Protein AF-J9FFA5-F1 (afdb_monomer_lite)

Foldseek 3Di:
DVVVVVVVVVVVVVVVVVVVVVVVVVVVVVVVVVCVVVVVVVVVVVVVVVVVVVVVVVVCVVVVVVVVVVVVVVVVVVCVVCVVVLQQEDDLVRLLVLLVVLLVVVLVLLLVLLVVCLVCVVPDPDHSLVSLLVSLVVSLVVSLVSQQSHDYPNDRLSVLDDPVLSVVSSVLSVCSSPDDPVPDDSVVSSVVSVVSSVVSSVSSSVVSVVVD

Organism: NCBI:txid749906

Sequence (212 aa):
MRKKRERRCYRMNEQTKAVSELSRSAIDLAQAAGDLGALKVIFGVFMVMMLLIIAMFVYQTFTTSKRLAVVEDAAKKTIGYFTPIADRNVGREEGKAIIRESVTRTATVIKYGILKIRYENNLSPGSADDRIKGLIRTEHNDRNALLGRFMLVNRKLSFVCEESDDSAMIELMKEHVYMSKDKFTASLMAQEVNYLMDGVKARYQNKIDELL

pLDDT: mean 83.28, std 14.83, range [50.56, 98.19]

Secondary structure (DSSP, 8-state):
-THHHHHHHHHHHHHHHHHHHHHHHHHHHHHHHHHHHHHHHHHHHHHHHHHHHHHHHHHHHHHHHHHHHHHHHHHHHHHHHHHHHH--B--HHHHHHHHHHHHHHHHHHHHHHHHHHHHHTTTSSS-HHHHHHHHHHHHHHHHHHHHTT-EETTEEGGGG--HHHHHHHHHHHHHHHHS-TTT--HHHHHHHHHHHHHHHHHHHHHHHHHH-

Structure (mmCIF, N/CA/C/O backbone):
data_AF-J9FFA5-F1
#
_entry.id   AF-J9FFA5-F1
#
loop_
_atom_site.group_PDB
_atom_site.id
_atom_site.type_symbol
_atom_site.label_atom_id
_atom_site.label_alt_id
_atom_site.label_comp_id
_atom_site.label_asym_id
_atom_site.label_entity_id
_atom_site.label_seq_id
_atom_site.pdbx_PDB_ins_code
_atom_site.Cartn_x
_atom_site.Cartn_y
_atom_site.Cartn_z
_atom_site.occupancy
_atom_site.B_iso_or_equiv
_atom_site.auth_seq_id
_atom_site.auth_comp_id
_atom_site.auth_asym_id
_atom_site.auth_atom_id
_atom_site.pdbx_PDB_model_num
ATOM 1 N N . MET A 1 1 ? 84.336 38.477 -105.180 1.00 58.81 1 MET A N 1
ATOM 2 C CA . MET A 1 1 ? 84.444 37.251 -104.345 1.00 58.81 1 MET A CA 1
ATOM 3 C C . MET A 1 1 ? 84.296 37.459 -102.819 1.00 58.81 1 MET A C 1
ATOM 5 O O . MET A 1 1 ? 84.145 36.461 -102.124 1.00 58.81 1 MET A O 1
ATOM 9 N N . ARG A 1 2 ? 84.250 38.692 -102.268 1.00 52.75 2 ARG A N 1
ATOM 10 C CA . ARG A 1 2 ? 84.074 38.954 -100.811 1.00 52.75 2 ARG A CA 1
ATOM 11 C C . ARG A 1 2 ? 82.694 38.565 -100.237 1.00 52.75 2 ARG A C 1
ATOM 13 O O . ARG A 1 2 ? 82.631 37.816 -99.268 1.00 52.75 2 ARG A O 1
ATOM 20 N N . LYS A 1 3 ? 81.596 38.917 -100.921 1.00 55.28 3 LYS A N 1
ATOM 21 C CA . LYS A 1 3 ? 80.206 38.646 -100.473 1.00 55.28 3 LYS A CA 1
ATOM 22 C C . LYS A 1 3 ? 79.848 37.163 -100.261 1.00 55.28 3 LYS A C 1
ATOM 24 O O . LYS A 1 3 ? 78.854 36.870 -99.603 1.00 55.28 3 LYS A O 1
ATOM 29 N N . LYS A 1 4 ? 80.601 36.214 -100.836 1.00 56.88 4 LYS A N 1
ATOM 30 C CA . LYS A 1 4 ? 80.330 34.764 -100.708 1.00 56.88 4 LYS A CA 1
ATOM 31 C C . LYS A 1 4 ? 81.010 34.147 -99.474 1.00 56.88 4 LYS A C 1
ATOM 33 O O . LYS A 1 4 ? 80.546 33.113 -99.004 1.00 56.88 4 LYS A O 1
ATOM 38 N N . ARG A 1 5 ? 82.068 34.783 -98.943 1.00 55.12 5 ARG A N 1
ATOM 39 C CA . ARG A 1 5 ? 82.741 34.378 -97.693 1.00 55.12 5 ARG A CA 1
ATOM 40 C C . ARG A 1 5 ? 81.999 34.913 -96.461 1.00 55.12 5 ARG A C 1
ATOM 42 O O . ARG A 1 5 ? 81.753 34.148 -95.539 1.00 55.12 5 ARG A O 1
ATOM 49 N N . GLU A 1 6 ? 81.505 36.151 -96.509 1.00 55.75 6 GLU A N 1
ATOM 50 C CA . GLU A 1 6 ? 80.699 36.755 -95.427 1.00 55.75 6 GLU A CA 1
ATOM 51 C C . GLU A 1 6 ? 79.389 35.994 -95.167 1.00 55.75 6 GLU A C 1
ATOM 53 O O . GLU A 1 6 ? 79.072 35.678 -94.025 1.00 55.75 6 GLU A O 1
ATOM 58 N N . ARG A 1 7 ? 78.674 35.572 -96.221 1.00 56.34 7 ARG A N 1
ATOM 59 C CA . ARG A 1 7 ? 77.451 34.752 -96.089 1.00 56.34 7 ARG A CA 1
ATOM 60 C C . ARG A 1 7 ? 77.697 33.336 -95.561 1.00 56.34 7 ARG A C 1
ATOM 62 O O . ARG A 1 7 ? 76.741 32.657 -95.190 1.00 56.34 7 ARG A O 1
ATOM 69 N N . ARG A 1 8 ? 78.944 32.857 -95.600 1.00 55.84 8 ARG A N 1
ATOM 70 C CA . ARG A 1 8 ? 79.325 31.537 -95.082 1.00 55.84 8 ARG A CA 1
ATOM 71 C C . ARG A 1 8 ? 79.673 31.632 -93.592 1.00 55.84 8 ARG A C 1
ATOM 73 O O . ARG A 1 8 ? 79.198 30.799 -92.835 1.00 55.84 8 ARG A O 1
ATOM 80 N N . CYS A 1 9 ? 80.366 32.695 -93.166 1.00 56.44 9 CYS A N 1
ATOM 81 C CA . CYS A 1 9 ? 80.572 33.002 -91.744 1.00 56.44 9 CYS A CA 1
ATOM 82 C C . CYS A 1 9 ? 79.268 33.365 -91.019 1.00 56.44 9 CYS A C 1
ATOM 84 O O . CYS A 1 9 ? 79.081 32.950 -89.882 1.00 56.44 9 CYS A O 1
ATOM 86 N N . TYR A 1 10 ? 78.350 34.086 -91.673 1.00 59.59 10 TYR A N 1
ATOM 87 C CA . TYR A 1 10 ? 77.056 34.437 -91.076 1.00 59.59 10 TYR A CA 1
ATOM 88 C C . TYR A 1 10 ? 76.206 33.190 -90.798 1.00 59.59 10 TYR A C 1
ATOM 90 O O . TYR A 1 10 ? 75.746 33.002 -89.680 1.00 59.59 10 TYR A O 1
ATOM 98 N N . ARG A 1 11 ? 76.114 32.272 -91.773 1.00 57.72 11 ARG A N 1
ATOM 99 C CA . ARG A 1 11 ? 75.429 30.982 -91.593 1.00 57.72 11 ARG A CA 1
ATOM 100 C C . ARG A 1 11 ? 76.107 30.065 -90.577 1.00 57.72 11 ARG A C 1
ATOM 102 O O . ARG A 1 11 ? 75.405 29.369 -89.858 1.00 57.72 11 ARG A O 1
ATOM 109 N N . MET A 1 12 ? 77.442 30.063 -90.498 1.00 57.50 12 MET A N 1
ATOM 110 C CA . MET A 1 12 ? 78.146 29.306 -89.456 1.00 57.50 12 MET A CA 1
ATOM 111 C C . MET A 1 12 ? 77.857 29.865 -88.062 1.00 57.50 12 MET A C 1
ATOM 113 O O . MET A 1 12 ? 77.557 29.077 -87.180 1.00 57.50 12 MET A O 1
ATOM 117 N N . ASN A 1 13 ? 77.886 31.192 -87.878 1.00 60.31 13 ASN A N 1
ATOM 118 C CA . ASN A 1 13 ? 77.577 31.842 -86.597 1.00 60.31 13 ASN A CA 1
ATOM 119 C C . ASN A 1 13 ? 76.114 31.665 -86.171 1.00 60.31 13 ASN A C 1
ATOM 121 O O . ASN A 1 13 ? 75.820 31.584 -84.983 1.00 60.31 13 ASN A O 1
ATOM 125 N N . GLU A 1 14 ? 75.196 31.622 -87.129 1.00 61.56 14 GLU A N 1
ATOM 126 C CA . GLU A 1 14 ? 73.774 31.372 -86.890 1.00 61.56 14 GLU A CA 1
ATOM 127 C C . GLU A 1 14 ? 73.529 29.913 -86.476 1.00 61.56 14 GLU A C 1
ATOM 129 O O . GLU A 1 14 ? 72.790 29.654 -85.530 1.00 61.56 14 GLU A O 1
ATOM 134 N N . GLN A 1 15 ? 74.243 28.963 -87.092 1.00 57.53 15 GLN A N 1
ATOM 135 C CA . GLN A 1 15 ? 74.209 27.556 -86.691 1.00 57.53 15 GLN A CA 1
ATOM 136 C C . GLN A 1 15 ? 74.867 27.310 -85.324 1.00 57.53 15 GLN A C 1
ATOM 138 O O . GLN A 1 15 ? 74.301 26.570 -84.525 1.00 57.53 15 GLN A O 1
ATOM 143 N N . THR A 1 16 ? 76.000 27.942 -84.991 1.00 58.91 16 THR A N 1
ATOM 144 C CA . THR A 1 16 ? 76.586 27.820 -83.640 1.00 58.91 16 THR A CA 1
ATOM 145 C C . THR A 1 16 ? 75.726 28.477 -82.568 1.00 58.91 16 THR A C 1
ATOM 147 O O . THR A 1 16 ? 75.638 27.933 -81.471 1.00 58.91 16 THR A O 1
ATOM 150 N N . LYS A 1 17 ? 75.044 29.590 -82.872 1.00 61.44 17 LYS A N 1
ATOM 151 C CA . LYS A 1 17 ? 74.071 30.199 -81.953 1.00 61.44 17 LYS A CA 1
ATOM 152 C C . LYS A 1 17 ? 72.869 29.291 -81.711 1.00 61.44 17 LYS A C 1
ATOM 154 O O . LYS A 1 17 ? 72.581 29.001 -80.554 1.00 61.44 17 LYS A O 1
ATOM 159 N N . ALA A 1 18 ? 72.256 28.761 -82.767 1.00 61.84 18 ALA A N 1
ATOM 160 C CA . ALA A 1 18 ? 71.127 27.838 -82.651 1.00 61.84 18 ALA A CA 1
ATOM 161 C C . ALA A 1 18 ? 71.496 26.558 -81.878 1.00 61.84 18 ALA A C 1
ATOM 163 O O . ALA A 1 18 ? 70.737 26.107 -81.026 1.00 61.84 18 ALA A O 1
ATOM 164 N N . VAL A 1 19 ? 72.692 26.002 -82.109 1.00 60.75 19 VAL A N 1
ATOM 165 C CA . VAL A 1 19 ? 73.196 24.834 -81.363 1.00 60.75 19 VAL A CA 1
ATOM 166 C C . VAL A 1 19 ? 73.508 25.181 -79.901 1.00 60.75 19 VAL A C 1
ATOM 168 O O . VAL A 1 19 ? 73.258 24.363 -79.016 1.00 60.75 19 VAL A O 1
ATOM 171 N N . SER A 1 20 ? 74.008 26.388 -79.617 1.00 58.31 20 SER A N 1
ATOM 172 C CA . SER A 1 20 ? 74.261 26.844 -78.243 1.00 58.31 20 SER A CA 1
ATOM 173 C C . SER A 1 20 ? 72.974 27.123 -77.457 1.00 58.31 20 SER A C 1
ATOM 175 O O . SER A 1 20 ? 72.920 26.824 -76.267 1.00 58.31 20 SER A O 1
ATOM 177 N N . GLU A 1 21 ? 71.924 27.622 -78.117 1.00 62.22 21 GLU A N 1
ATOM 178 C CA . GLU A 1 21 ? 70.602 27.838 -77.519 1.00 62.22 21 GLU A CA 1
ATOM 179 C C . GLU A 1 21 ? 69.888 26.509 -77.267 1.00 62.22 21 GLU A C 1
ATOM 181 O O . GLU A 1 21 ? 69.431 26.280 -76.153 1.00 62.22 21 GLU A O 1
ATOM 186 N N . LEU A 1 22 ? 69.908 25.580 -78.230 1.00 54.53 22 LEU A N 1
ATOM 187 C CA . LEU A 1 22 ? 69.427 24.206 -78.035 1.00 54.53 22 LEU A CA 1
ATOM 188 C C . LEU A 1 22 ? 70.172 23.480 -76.909 1.00 54.53 22 LEU A C 1
ATOM 190 O O . LEU A 1 22 ? 69.546 22.772 -76.125 1.00 54.53 22 LEU A O 1
ATOM 194 N N . SER A 1 23 ? 71.489 23.673 -76.791 1.00 59.09 23 SER A N 1
ATOM 195 C CA . SER A 1 23 ? 72.272 23.082 -75.698 1.00 59.09 23 SER A CA 1
ATOM 196 C C . SER A 1 23 ? 71.933 23.716 -74.348 1.00 59.09 23 SER A C 1
ATOM 198 O O . SER A 1 23 ? 71.847 22.997 -73.361 1.00 59.09 23 SER A O 1
ATOM 200 N N . ARG A 1 24 ? 71.672 25.031 -74.286 1.00 58.97 24 ARG A N 1
ATOM 201 C CA . ARG A 1 24 ? 71.192 25.704 -73.065 1.00 58.97 24 ARG A CA 1
ATOM 202 C C . ARG A 1 24 ? 69.804 25.232 -72.659 1.00 58.97 24 ARG A C 1
ATOM 204 O O . ARG A 1 24 ? 69.619 24.889 -71.505 1.00 58.97 24 ARG A O 1
ATOM 211 N N . SER A 1 25 ? 68.867 25.125 -73.596 1.00 57.38 25 SER A N 1
ATOM 212 C CA . SER A 1 25 ? 67.531 24.591 -73.319 1.00 57.38 25 SER A CA 1
ATOM 213 C C . SER A 1 25 ? 67.571 23.116 -72.914 1.00 57.38 25 SER A C 1
ATOM 215 O O . SER A 1 25 ? 66.807 22.706 -72.051 1.00 57.38 25 SER A O 1
ATOM 217 N N . ALA A 1 26 ? 68.478 22.317 -73.485 1.00 52.28 26 ALA A N 1
ATOM 218 C CA . ALA A 1 26 ? 68.703 20.936 -73.064 1.00 52.28 26 ALA A CA 1
ATOM 219 C C . ALA A 1 26 ? 69.353 20.842 -71.673 1.00 52.28 26 ALA A C 1
ATOM 221 O O . ALA A 1 26 ? 69.021 19.931 -70.923 1.00 52.28 26 ALA A O 1
ATOM 222 N N . ILE A 1 27 ? 70.234 21.780 -71.308 1.00 58.56 27 ILE A N 1
ATOM 223 C CA . ILE A 1 27 ? 70.831 21.882 -69.968 1.00 58.56 27 ILE A CA 1
ATOM 224 C C . ILE A 1 27 ? 69.796 22.363 -68.946 1.00 58.56 27 ILE A C 1
ATOM 226 O O . ILE A 1 27 ? 69.699 21.755 -67.892 1.00 58.56 27 ILE A O 1
ATOM 230 N N . ASP A 1 28 ? 68.965 23.355 -69.267 1.00 64.69 28 ASP A N 1
ATOM 231 C CA . ASP A 1 28 ? 67.879 23.830 -68.400 1.00 64.69 28 ASP A CA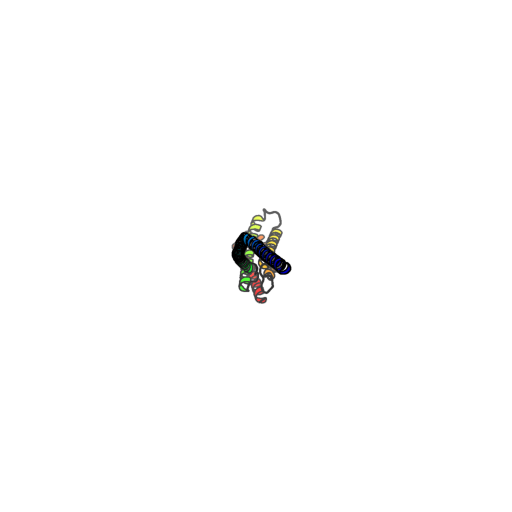 1
ATOM 232 C C . ASP A 1 28 ? 66.796 22.755 -68.225 1.00 64.69 28 ASP A C 1
ATOM 234 O O . ASP A 1 28 ? 66.276 22.564 -67.128 1.00 64.69 28 ASP A O 1
ATOM 238 N N . LEU A 1 29 ? 66.505 21.978 -69.276 1.00 56.78 29 LEU A N 1
ATOM 239 C CA . LEU A 1 29 ? 65.614 20.820 -69.197 1.00 56.78 29 LEU A CA 1
ATOM 240 C C . LEU A 1 29 ? 66.258 19.658 -68.424 1.00 56.78 29 LEU A C 1
ATOM 242 O O . LEU A 1 29 ? 65.563 18.981 -67.677 1.00 56.78 29 LEU A O 1
ATOM 246 N N . ALA A 1 30 ? 67.571 19.438 -68.548 1.00 55.78 30 ALA A N 1
ATOM 247 C CA . ALA A 1 30 ? 68.313 18.446 -67.766 1.00 55.78 30 ALA A CA 1
ATOM 248 C C . ALA A 1 30 ? 68.481 18.859 -66.293 1.00 55.78 30 ALA A C 1
ATOM 250 O O . ALA A 1 30 ? 68.516 17.997 -65.421 1.00 55.78 30 ALA A O 1
ATOM 251 N N . GLN A 1 31 ? 68.532 20.159 -65.998 1.00 58.69 31 GLN A N 1
ATOM 252 C CA . GLN A 1 31 ? 68.609 20.722 -64.652 1.00 58.69 31 GLN A CA 1
ATOM 253 C C . GLN A 1 31 ? 67.224 20.722 -63.984 1.00 58.69 31 GLN A C 1
ATOM 255 O O . GLN A 1 31 ? 67.106 20.289 -62.840 1.00 58.69 31 GLN A O 1
ATOM 260 N N . ALA A 1 32 ? 66.157 21.029 -64.734 1.00 57.75 32 ALA A N 1
ATOM 261 C CA . ALA A 1 32 ? 64.774 20.771 -64.325 1.00 57.75 32 ALA A CA 1
ATOM 262 C C . ALA A 1 32 ? 64.474 19.263 -64.186 1.00 57.75 32 ALA A C 1
ATOM 264 O O . ALA A 1 32 ? 63.672 18.863 -63.344 1.00 57.75 32 ALA A O 1
ATOM 265 N N . ALA A 1 33 ? 65.148 18.404 -64.964 1.00 50.56 33 ALA A N 1
ATOM 266 C CA . ALA A 1 33 ? 65.077 16.951 -64.821 1.00 50.56 33 ALA A CA 1
ATOM 267 C C . ALA A 1 33 ? 65.936 16.398 -63.669 1.00 50.56 33 ALA A C 1
ATOM 269 O O . ALA A 1 33 ? 65.587 15.370 -63.094 1.00 50.56 33 ALA A O 1
ATOM 270 N N . GLY A 1 34 ? 67.008 17.085 -63.269 1.00 52.34 34 GLY A N 1
ATOM 271 C CA . GLY A 1 34 ? 67.720 16.839 -62.012 1.00 52.34 34 GLY A CA 1
ATOM 272 C C . GLY A 1 34 ? 66.823 17.109 -60.798 1.00 52.34 34 GLY A C 1
ATOM 273 O O . GLY A 1 34 ? 66.804 16.316 -59.856 1.00 52.34 34 GLY A O 1
ATOM 274 N N . ASP A 1 35 ? 65.977 18.139 -60.887 1.00 57.62 35 ASP A N 1
ATOM 275 C CA . ASP A 1 35 ? 64.920 18.438 -59.912 1.00 57.62 35 ASP A CA 1
ATOM 276 C C . ASP A 1 35 ? 63.700 17.498 -59.993 1.00 57.62 35 ASP A C 1
ATOM 278 O O . ASP A 1 35 ? 62.949 17.399 -59.022 1.00 57.62 35 ASP A O 1
ATOM 282 N N . LEU A 1 36 ? 63.517 16.713 -61.069 1.00 56.59 36 LEU A N 1
ATOM 283 C CA . LEU A 1 36 ? 62.517 15.627 -61.091 1.00 56.59 36 LEU A CA 1
ATOM 284 C C . LEU A 1 36 ? 62.839 14.547 -60.051 1.00 56.59 36 LEU A C 1
ATOM 286 O O . LEU A 1 36 ? 61.921 13.886 -59.566 1.00 56.59 36 LEU A O 1
ATOM 290 N N . GLY A 1 37 ? 64.114 14.371 -59.686 1.00 59.34 37 GLY A N 1
ATOM 291 C CA . GLY A 1 37 ? 64.525 13.479 -58.602 1.00 59.34 37 GLY A CA 1
ATOM 292 C C . GLY A 1 37 ? 63.964 13.936 -57.255 1.00 59.34 37 GLY A C 1
ATOM 293 O O . GLY A 1 37 ? 63.275 13.169 -56.582 1.00 59.34 37 GLY A O 1
ATOM 294 N N . ALA A 1 38 ? 64.182 15.205 -56.899 1.00 64.88 38 ALA A N 1
ATOM 295 C CA . ALA A 1 38 ? 63.658 15.799 -55.670 1.00 64.88 38 ALA A CA 1
ATOM 296 C C . ALA A 1 38 ? 62.121 15.889 -55.684 1.00 64.88 38 ALA A C 1
ATOM 298 O O . ALA A 1 38 ? 61.469 15.523 -54.706 1.00 64.88 38 ALA A O 1
ATOM 299 N N . LEU A 1 39 ? 61.525 16.280 -56.815 1.00 68.88 39 LEU A N 1
ATOM 300 C CA . LEU A 1 39 ? 60.075 16.371 -56.987 1.00 68.88 39 LEU A CA 1
ATOM 301 C C . LEU A 1 39 ? 59.397 15.000 -56.848 1.00 68.88 39 LEU A C 1
ATOM 303 O O . LEU A 1 39 ? 58.395 14.873 -56.148 1.00 68.88 39 LEU A O 1
ATOM 307 N N . LYS A 1 40 ? 59.967 13.945 -57.443 1.00 70.94 40 LYS A N 1
ATOM 308 C CA . LYS A 1 40 ? 59.460 12.568 -57.323 1.00 70.94 40 LYS A CA 1
ATOM 309 C C . LYS A 1 40 ? 59.573 12.038 -55.894 1.00 70.94 40 LYS A C 1
ATOM 311 O O . LYS A 1 40 ? 58.678 11.324 -55.445 1.00 70.94 40 LYS A O 1
ATOM 316 N N . VAL A 1 41 ? 60.630 12.410 -55.169 1.00 73.69 41 VAL A N 1
ATOM 317 C CA . VAL A 1 41 ? 60.786 12.075 -53.746 1.00 73.69 41 VAL A CA 1
ATOM 318 C C . VAL A 1 41 ? 59.734 12.797 -52.899 1.00 73.69 41 VAL A C 1
ATOM 320 O O . VAL A 1 41 ? 59.082 12.147 -52.087 1.00 73.69 41 VAL A O 1
ATOM 323 N N . ILE A 1 42 ? 59.485 14.090 -53.130 1.00 78.19 42 ILE A N 1
ATOM 324 C CA . ILE A 1 42 ? 58.448 14.856 -52.415 1.00 78.19 42 ILE A CA 1
ATOM 325 C C . ILE A 1 42 ? 57.049 14.292 -52.697 1.00 78.19 42 ILE A C 1
ATOM 327 O O . ILE A 1 42 ? 56.286 14.073 -51.758 1.00 78.19 42 ILE A O 1
ATOM 331 N N . PHE A 1 43 ? 56.722 13.976 -53.955 1.00 75.75 43 PHE A N 1
ATOM 332 C CA . PHE A 1 43 ? 55.458 13.312 -54.301 1.00 75.75 43 PHE A CA 1
ATOM 333 C C . PHE A 1 43 ? 55.333 11.926 -53.661 1.00 75.75 43 PHE A C 1
ATOM 335 O O . PHE A 1 43 ? 54.253 11.564 -53.198 1.00 75.75 43 PHE A O 1
ATOM 342 N N . GLY A 1 44 ? 56.426 11.163 -53.590 1.00 78.75 44 GLY A N 1
ATOM 343 C CA . GLY A 1 44 ? 56.460 9.874 -52.900 1.00 78.75 44 GLY A CA 1
ATOM 344 C C . GLY A 1 44 ? 56.178 10.011 -51.403 1.00 78.75 44 GLY A C 1
ATOM 345 O O . GLY A 1 44 ? 55.315 9.313 -50.875 1.00 78.75 44 GLY A O 1
ATOM 346 N N . VAL A 1 45 ? 56.841 10.954 -50.729 1.00 83.25 45 VAL A N 1
ATOM 347 C CA . VAL A 1 45 ? 56.618 11.245 -49.302 1.00 83.25 45 VAL A CA 1
ATOM 348 C C . VAL A 1 45 ? 55.186 11.721 -49.060 1.00 83.25 45 VAL A C 1
ATOM 350 O O . VAL A 1 45 ? 54.540 11.260 -48.120 1.00 83.25 45 VAL A O 1
ATOM 353 N N . PHE A 1 46 ? 54.658 12.585 -49.929 1.00 82.88 46 PHE A N 1
ATOM 354 C CA . PHE A 1 46 ? 53.287 13.078 -49.825 1.00 82.88 46 PHE A CA 1
ATOM 355 C C . PHE A 1 46 ? 52.258 11.955 -50.013 1.00 82.88 46 PHE A C 1
ATOM 357 O O . PHE A 1 46 ? 51.311 11.858 -49.237 1.00 82.88 46 PHE A O 1
ATOM 364 N N . MET A 1 47 ? 52.471 11.054 -50.977 1.00 83.75 47 MET A N 1
ATOM 365 C CA . MET A 1 47 ? 51.618 9.877 -51.182 1.00 83.75 47 MET A CA 1
ATOM 366 C C . MET A 1 47 ? 51.631 8.936 -49.974 1.00 83.75 47 MET A C 1
ATOM 368 O O . MET A 1 47 ? 50.575 8.472 -49.549 1.00 83.75 47 MET A O 1
ATOM 372 N N . VAL A 1 48 ? 52.801 8.686 -49.380 1.00 88.25 48 VAL A N 1
ATOM 373 C CA . VAL A 1 48 ? 52.916 7.845 -48.178 1.00 88.25 48 VAL A CA 1
ATOM 374 C C . VAL A 1 48 ? 52.224 8.500 -46.979 1.00 88.25 48 VAL A C 1
ATOM 376 O O . VAL A 1 48 ? 51.445 7.845 -46.291 1.00 88.25 48 VAL A O 1
ATOM 379 N N . MET A 1 49 ? 52.433 9.800 -46.761 1.00 87.69 49 MET A N 1
ATOM 380 C CA . MET A 1 49 ? 51.737 10.571 -45.723 1.00 87.69 49 MET A CA 1
ATOM 381 C C . MET A 1 49 ? 50.216 10.546 -45.913 1.00 87.69 49 MET A C 1
ATOM 383 O O . MET A 1 49 ? 49.478 10.320 -44.955 1.00 87.69 49 MET A O 1
ATOM 387 N N . MET A 1 50 ? 49.738 10.722 -47.146 1.00 88.19 50 MET A N 1
ATOM 388 C CA . MET A 1 50 ? 48.310 10.691 -47.457 1.00 88.19 50 MET A CA 1
ATOM 389 C C . MET A 1 50 ? 47.700 9.313 -47.170 1.00 88.19 50 MET A C 1
ATOM 391 O O . MET A 1 50 ? 46.630 9.231 -46.570 1.00 88.19 50 MET A O 1
ATOM 395 N N . LEU A 1 51 ? 48.401 8.229 -47.517 1.00 91.81 51 LEU A N 1
ATOM 396 C CA . LEU A 1 51 ? 47.970 6.867 -47.192 1.00 91.81 51 LEU A CA 1
ATOM 397 C C . LEU A 1 51 ? 47.908 6.622 -45.678 1.00 91.81 51 LEU A C 1
ATOM 399 O O . LEU A 1 51 ? 46.951 6.008 -45.204 1.00 91.81 51 LEU A O 1
ATOM 403 N N . LEU A 1 52 ? 48.874 7.135 -44.911 1.00 92.38 52 LEU A N 1
ATOM 404 C CA . LEU A 1 52 ? 48.868 7.034 -43.448 1.00 92.38 52 LEU A CA 1
ATOM 405 C C . LEU A 1 52 ? 47.687 7.788 -42.824 1.00 92.38 52 LEU A C 1
ATOM 407 O O . LEU A 1 52 ? 47.025 7.252 -41.934 1.00 92.38 52 LEU A O 1
ATOM 411 N N . ILE A 1 53 ? 47.379 8.992 -43.316 1.00 91.81 53 ILE A N 1
ATOM 412 C CA . ILE A 1 53 ? 46.227 9.779 -42.851 1.00 91.81 53 ILE A CA 1
ATOM 413 C C . ILE A 1 53 ? 44.919 9.038 -43.145 1.00 91.81 53 ILE A C 1
ATOM 415 O O . ILE A 1 53 ? 44.071 8.924 -42.260 1.00 91.81 53 ILE A O 1
ATOM 419 N N . ILE A 1 54 ? 44.763 8.482 -44.351 1.00 93.50 54 ILE A N 1
ATOM 420 C CA . ILE A 1 54 ? 43.568 7.711 -44.722 1.00 93.50 54 ILE A CA 1
ATOM 421 C C . ILE A 1 54 ? 43.436 6.466 -43.837 1.00 93.50 54 ILE A C 1
ATOM 423 O O . ILE A 1 54 ? 42.357 6.204 -43.306 1.00 93.50 54 ILE A O 1
ATOM 427 N N . ALA A 1 55 ? 44.523 5.724 -43.613 1.00 91.38 55 ALA A N 1
ATOM 428 C CA . ALA A 1 55 ? 44.511 4.551 -42.742 1.00 91.38 55 ALA A CA 1
ATOM 429 C C . ALA A 1 55 ? 44.124 4.912 -41.296 1.00 91.38 55 ALA A C 1
ATOM 431 O O . ALA A 1 55 ? 43.295 4.231 -40.686 1.00 91.38 55 ALA A O 1
ATOM 432 N N . MET A 1 56 ? 44.663 6.014 -40.765 1.00 92.00 56 MET A N 1
ATOM 433 C CA . MET A 1 56 ? 44.322 6.523 -39.436 1.00 92.00 56 MET A CA 1
ATOM 434 C C . MET A 1 56 ? 42.851 6.946 -39.350 1.00 92.00 56 MET A C 1
ATOM 436 O O . MET A 1 56 ? 42.178 6.619 -38.373 1.00 92.00 56 MET A O 1
ATOM 440 N N . PHE A 1 57 ? 42.327 7.610 -40.383 1.00 92.56 57 PHE A N 1
ATOM 441 C CA . PHE A 1 57 ? 40.930 8.036 -40.452 1.00 92.56 57 PHE A CA 1
ATOM 442 C C . PHE A 1 57 ? 39.962 6.846 -40.492 1.00 92.56 57 PHE A C 1
ATOM 444 O O . PHE A 1 57 ? 38.972 6.811 -39.756 1.00 92.56 57 PHE A O 1
ATOM 451 N N . VAL A 1 58 ? 40.273 5.824 -41.295 1.00 91.62 58 VAL A N 1
ATOM 452 C CA . VAL A 1 58 ? 39.503 4.574 -41.348 1.00 91.62 58 VAL A CA 1
ATOM 453 C C . VAL A 1 58 ? 39.528 3.881 -39.984 1.00 91.62 58 VAL A C 1
ATOM 455 O O . VAL A 1 58 ? 38.474 3.529 -39.450 1.00 91.62 58 VAL A O 1
ATOM 458 N N . TYR A 1 59 ? 40.704 3.755 -39.363 1.00 91.75 59 TYR A N 1
ATOM 459 C CA . TYR A 1 59 ? 40.843 3.158 -38.032 1.00 91.75 59 TYR A CA 1
ATOM 460 C C . TYR A 1 59 ? 40.033 3.907 -36.959 1.00 91.75 59 TYR A C 1
ATOM 462 O O . TYR A 1 59 ? 39.323 3.288 -36.158 1.00 91.75 59 TYR A O 1
ATOM 470 N N . GLN A 1 60 ? 40.073 5.242 -36.959 1.00 84.81 60 GLN A N 1
ATOM 471 C CA . GLN A 1 60 ? 39.280 6.066 -36.043 1.00 84.81 60 GLN A CA 1
ATOM 472 C C . GLN A 1 60 ? 37.776 5.903 -36.274 1.00 84.81 60 GLN A C 1
ATOM 474 O O . GLN A 1 60 ? 37.017 5.777 -35.313 1.00 84.81 60 GLN A O 1
ATOM 479 N N . THR A 1 61 ? 37.338 5.835 -37.531 1.00 87.25 61 THR A N 1
ATOM 480 C CA . THR A 1 61 ? 35.923 5.651 -37.878 1.00 87.25 61 THR A CA 1
ATOM 481 C C . THR A 1 61 ? 35.406 4.299 -37.377 1.00 87.25 61 THR A C 1
ATOM 483 O O . THR A 1 61 ? 34.362 4.236 -36.722 1.00 87.25 61 THR A O 1
ATOM 486 N N . PHE A 1 62 ? 36.164 3.215 -37.584 1.00 85.88 62 PHE A N 1
ATOM 487 C CA . PHE A 1 62 ? 35.795 1.881 -37.097 1.00 85.88 62 PHE A CA 1
ATOM 488 C C . PHE A 1 62 ? 35.779 1.785 -35.568 1.00 85.88 62 PHE A C 1
ATOM 490 O O . PHE A 1 62 ? 34.850 1.217 -34.991 1.00 85.88 62 PHE A O 1
ATOM 497 N N . THR A 1 63 ? 36.792 2.330 -34.893 1.00 83.69 63 THR A N 1
ATOM 498 C CA . THR A 1 63 ? 36.863 2.296 -33.422 1.00 83.69 63 THR A CA 1
ATOM 499 C C . THR A 1 63 ? 35.761 3.135 -32.778 1.00 83.69 63 THR A C 1
ATOM 501 O O . THR A 1 63 ? 35.134 2.683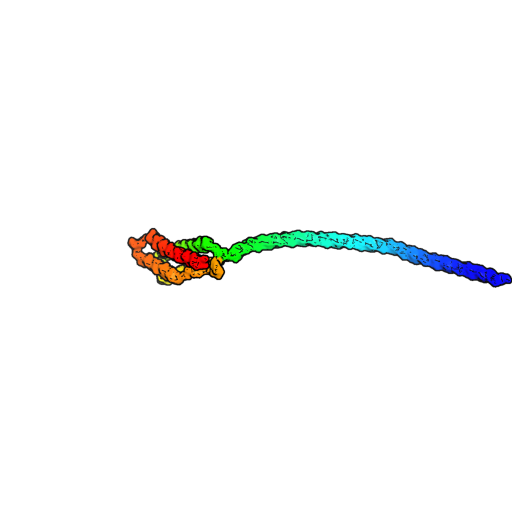 -31.818 1.00 83.69 63 THR A O 1
ATOM 504 N N . THR A 1 64 ? 35.462 4.307 -33.339 1.00 78.88 64 THR A N 1
ATOM 505 C CA . THR A 1 64 ? 34.373 5.178 -32.875 1.00 78.88 64 THR A CA 1
ATOM 506 C C . THR A 1 64 ? 33.012 4.524 -33.090 1.00 78.88 64 THR A C 1
ATOM 508 O O . THR A 1 64 ? 32.205 4.494 -32.165 1.00 78.88 64 THR A O 1
ATOM 511 N N . SER A 1 65 ? 32.784 3.898 -34.249 1.00 79.12 65 SER A N 1
ATOM 512 C CA . SER A 1 65 ? 31.534 3.179 -34.540 1.00 79.12 65 SER A CA 1
ATOM 513 C C . SER A 1 65 ? 31.298 2.015 -33.572 1.00 79.12 65 SER A C 1
ATOM 515 O O . SER A 1 65 ? 30.190 1.837 -33.071 1.00 79.12 65 SER A O 1
ATOM 517 N N . LYS A 1 66 ? 32.350 1.255 -33.230 1.00 82.81 66 LYS A N 1
ATOM 518 C CA . LYS A 1 66 ? 32.262 0.183 -32.223 1.00 82.81 66 LYS A CA 1
ATOM 519 C C . LYS A 1 66 ? 31.916 0.718 -30.834 1.00 82.81 66 LYS A C 1
ATOM 521 O O . LYS A 1 66 ? 31.085 0.133 -30.148 1.00 82.81 66 LYS A O 1
ATOM 526 N N . ARG A 1 67 ? 32.535 1.827 -30.413 1.00 78.81 67 ARG A N 1
ATOM 527 C CA . ARG A 1 67 ? 32.224 2.467 -29.123 1.00 78.81 67 ARG A CA 1
ATOM 528 C C . ARG A 1 67 ? 30.789 2.988 -29.087 1.00 78.81 67 ARG A C 1
ATOM 530 O O . ARG A 1 67 ? 30.115 2.797 -28.082 1.00 78.81 67 ARG A O 1
ATOM 537 N N . LEU A 1 68 ? 30.316 3.579 -30.184 1.00 80.50 68 LEU A N 1
ATOM 538 C CA . LEU A 1 68 ? 28.945 4.070 -30.303 1.00 80.50 68 LEU A CA 1
ATOM 539 C C . LEU A 1 68 ? 27.926 2.929 -30.179 1.00 80.50 68 LEU A C 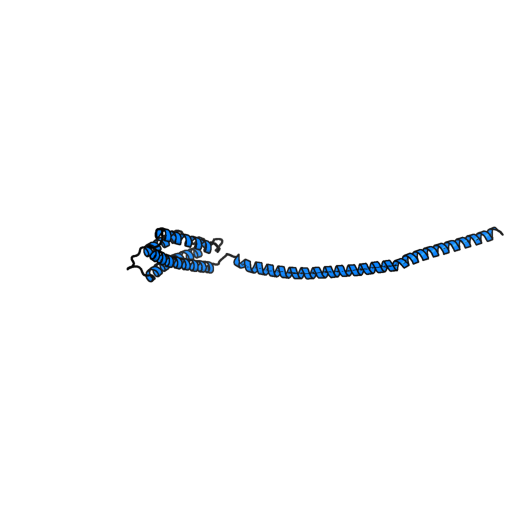1
ATOM 541 O O . LEU A 1 68 ? 26.972 3.065 -29.425 1.00 80.50 68 LEU A O 1
ATOM 545 N N . ALA A 1 69 ? 28.176 1.783 -30.820 1.00 79.06 69 ALA A N 1
ATOM 546 C CA . ALA A 1 69 ? 27.311 0.607 -30.714 1.00 79.06 69 ALA A CA 1
ATOM 547 C C . ALA A 1 69 ? 27.221 0.058 -29.276 1.00 79.06 69 ALA A C 1
ATOM 549 O O . ALA A 1 69 ? 26.143 -0.316 -28.822 1.00 79.06 69 ALA A O 1
ATOM 550 N N . VAL A 1 70 ? 28.334 0.048 -28.532 1.00 81.25 70 VAL A N 1
ATOM 551 C CA . VAL A 1 70 ? 28.343 -0.368 -27.116 1.00 81.25 70 VAL A CA 1
ATOM 552 C C . VAL A 1 70 ? 27.556 0.614 -26.242 1.00 81.25 70 VAL A C 1
ATOM 554 O O . VAL A 1 70 ? 26.804 0.189 -25.367 1.00 81.25 70 VAL A O 1
ATOM 557 N N . VAL A 1 71 ? 27.697 1.920 -26.483 1.00 77.25 71 VAL A N 1
ATOM 558 C CA . VAL A 1 71 ? 26.932 2.954 -25.766 1.00 77.25 71 VAL A CA 1
ATOM 559 C C . VAL A 1 71 ? 25.443 2.866 -26.099 1.00 77.25 71 VAL A C 1
ATOM 561 O O . VAL A 1 71 ? 24.617 2.988 -25.201 1.00 77.25 71 VAL A O 1
ATOM 564 N N . GLU A 1 72 ? 25.091 2.612 -27.358 1.00 83.06 72 GLU A N 1
ATOM 565 C CA . GLU A 1 72 ? 23.705 2.445 -27.793 1.00 83.06 72 GLU A CA 1
ATOM 566 C C . GLU A 1 72 ? 23.053 1.210 -27.155 1.00 83.06 72 GLU A C 1
ATOM 568 O O . GLU A 1 72 ? 21.927 1.299 -26.670 1.00 83.06 72 GLU A O 1
ATOM 573 N N . ASP A 1 73 ? 23.760 0.077 -27.086 1.00 86.00 73 ASP A N 1
ATOM 574 C CA . ASP A 1 73 ? 23.272 -1.134 -26.413 1.00 86.00 73 ASP A CA 1
ATOM 575 C C . ASP A 1 73 ? 23.106 -0.918 -24.899 1.00 86.00 73 ASP A C 1
ATOM 577 O O . ASP A 1 73 ? 22.076 -1.269 -24.319 1.00 86.00 73 ASP A O 1
ATOM 581 N N . ALA A 1 74 ? 24.074 -0.261 -24.252 1.00 75.69 74 ALA A N 1
ATOM 582 C CA . ALA A 1 74 ? 23.974 0.100 -22.840 1.00 75.69 74 ALA A CA 1
ATOM 583 C C . ALA A 1 74 ? 22.811 1.074 -22.577 1.00 75.69 74 ALA A C 1
ATOM 585 O O . ALA A 1 74 ? 22.067 0.901 -21.608 1.00 75.69 74 ALA A O 1
ATOM 586 N N . ALA A 1 75 ? 22.604 2.061 -23.453 1.00 76.81 75 ALA A N 1
ATOM 587 C CA . ALA A 1 75 ? 21.488 2.997 -23.374 1.00 76.81 75 ALA A CA 1
ATOM 588 C C . ALA A 1 75 ? 20.145 2.284 -23.578 1.00 76.81 75 ALA A C 1
ATOM 590 O O . ALA A 1 75 ? 19.228 2.491 -22.789 1.00 76.81 75 ALA A O 1
ATOM 591 N N . LYS A 1 76 ? 20.037 1.384 -24.563 1.00 81.38 76 LYS A N 1
ATOM 592 C CA . LYS A 1 76 ? 18.837 0.565 -24.798 1.00 81.38 76 LYS A CA 1
ATOM 593 C C . LYS A 1 76 ? 18.511 -0.334 -23.609 1.00 81.38 76 LYS A C 1
ATOM 595 O O . LYS A 1 76 ? 17.352 -0.396 -23.213 1.00 81.38 76 LYS A O 1
ATOM 600 N N . LYS A 1 77 ? 19.510 -0.971 -22.992 1.00 78.12 77 LYS A N 1
ATOM 601 C CA . LYS A 1 77 ? 19.329 -1.760 -21.760 1.00 78.12 77 LYS A CA 1
ATOM 602 C C . LYS A 1 77 ? 18.897 -0.898 -20.581 1.00 78.12 77 LYS A C 1
ATOM 604 O O . LYS A 1 77 ? 18.012 -1.293 -19.834 1.00 78.12 77 LYS A O 1
ATOM 609 N N . THR A 1 78 ? 19.485 0.287 -20.440 1.00 69.69 78 THR A N 1
ATOM 610 C CA . THR A 1 78 ? 19.133 1.248 -19.387 1.00 69.69 78 THR A CA 1
ATOM 611 C C . THR A 1 78 ? 17.690 1.721 -19.553 1.00 69.69 78 THR A C 1
ATOM 613 O O . THR A 1 78 ? 16.897 1.617 -18.624 1.00 69.69 78 THR A O 1
ATOM 616 N N . ILE A 1 79 ? 17.316 2.163 -20.755 1.00 73.38 79 ILE A N 1
ATOM 617 C CA . ILE A 1 79 ? 15.946 2.566 -21.084 1.00 73.38 79 ILE A CA 1
ATOM 618 C C . ILE A 1 79 ? 14.993 1.391 -20.849 1.00 73.38 79 ILE A C 1
ATOM 620 O O . ILE A 1 79 ? 14.047 1.538 -20.088 1.00 73.38 79 ILE A O 1
ATOM 624 N N . GLY A 1 80 ? 15.284 0.208 -21.395 1.00 69.56 80 GLY A N 1
ATOM 625 C CA . GLY A 1 80 ? 14.455 -0.988 -21.228 1.00 69.56 80 GLY A CA 1
ATOM 626 C C . GLY A 1 80 ? 14.312 -1.466 -19.780 1.00 69.56 80 GLY A C 1
ATOM 627 O O . GLY A 1 80 ? 13.271 -2.009 -19.430 1.00 69.56 80 GLY A O 1
ATOM 628 N N . TYR A 1 81 ? 15.305 -1.233 -18.919 1.00 69.31 81 TYR A N 1
ATOM 629 C CA . TYR A 1 81 ? 15.205 -1.500 -17.483 1.00 69.31 81 TYR A CA 1
ATOM 630 C C . TYR A 1 81 ? 14.279 -0.500 -16.777 1.00 69.31 81 TYR A C 1
ATOM 632 O O . TYR A 1 81 ? 13.495 -0.881 -15.910 1.00 69.31 81 TYR A O 1
ATOM 640 N N . PHE A 1 82 ? 14.337 0.780 -17.154 1.00 64.19 82 PHE A N 1
ATOM 641 C CA . PHE A 1 82 ? 13.550 1.829 -16.506 1.00 64.19 82 PHE A CA 1
ATOM 642 C C . PHE A 1 82 ? 12.141 2.006 -17.084 1.00 64.19 82 PHE A C 1
ATOM 644 O O . PHE A 1 82 ? 11.277 2.488 -16.360 1.00 64.19 82 PHE A O 1
ATOM 651 N N . THR A 1 83 ? 11.862 1.610 -18.329 1.00 63.12 83 THR A N 1
ATOM 652 C CA . THR A 1 83 ? 10.528 1.755 -18.943 1.00 63.12 83 THR A CA 1
ATOM 653 C C . THR A 1 83 ? 9.430 0.987 -18.188 1.00 63.12 83 THR A C 1
ATOM 655 O O . THR A 1 83 ? 8.420 1.612 -17.884 1.00 63.12 83 THR A O 1
ATOM 658 N N . PRO A 1 84 ? 9.603 -0.288 -17.782 1.00 57.66 84 PRO A N 1
ATOM 659 C CA . PRO A 1 84 ? 8.603 -1.010 -16.986 1.00 57.66 84 PRO A CA 1
ATOM 660 C C . PRO A 1 84 ? 8.474 -0.487 -15.549 1.00 57.66 84 PRO A C 1
ATOM 662 O O . PRO A 1 84 ? 7.413 -0.575 -14.951 1.00 57.66 84 PRO A O 1
ATOM 665 N N . ILE A 1 85 ? 9.547 0.076 -14.983 1.00 58.75 85 ILE A N 1
ATOM 666 C CA . ILE A 1 85 ? 9.537 0.693 -13.642 1.00 58.75 85 ILE A CA 1
ATOM 667 C C . ILE A 1 85 ? 8.849 2.072 -13.684 1.00 58.75 85 ILE A C 1
ATOM 669 O O . ILE A 1 85 ? 8.269 2.528 -12.696 1.00 58.75 85 ILE A O 1
ATOM 673 N N . ALA A 1 86 ? 8.930 2.754 -14.828 1.00 61.72 86 ALA A N 1
ATOM 674 C CA . ALA A 1 86 ? 8.242 4.009 -15.095 1.00 61.72 86 ALA A CA 1
ATOM 675 C C . ALA A 1 86 ? 6.773 3.798 -15.487 1.00 61.72 86 ALA A C 1
ATOM 677 O O . ALA A 1 86 ? 5.965 4.702 -15.254 1.00 61.72 86 ALA A O 1
ATOM 678 N N . ASP A 1 87 ? 6.423 2.632 -16.042 1.00 70.62 87 ASP A N 1
ATOM 679 C CA . ASP A 1 87 ? 5.039 2.274 -16.326 1.00 70.62 87 ASP A CA 1
ATOM 680 C C . ASP A 1 87 ? 4.308 1.951 -15.023 1.00 70.62 87 ASP A C 1
ATOM 682 O O . ASP A 1 87 ? 4.414 0.884 -14.427 1.00 70.62 87 ASP A O 1
ATOM 686 N N . ARG A 1 88 ? 3.598 2.962 -14.537 1.00 77.62 88 ARG A N 1
ATOM 687 C CA . ARG A 1 88 ? 2.797 2.897 -13.316 1.00 77.62 88 ARG A CA 1
ATOM 688 C C . ARG A 1 88 ? 1.400 2.353 -13.580 1.00 77.62 88 ARG A C 1
ATOM 690 O O . ARG A 1 88 ? 0.614 2.283 -12.636 1.00 77.62 88 ARG A O 1
ATOM 697 N N . ASN A 1 89 ? 1.065 2.047 -14.833 1.00 86.62 89 ASN A N 1
ATOM 698 C CA . ASN A 1 89 ? -0.247 1.531 -15.174 1.00 86.62 89 ASN A CA 1
ATOM 699 C C . ASN A 1 89 ? -0.368 0.090 -14.693 1.00 86.62 89 ASN A C 1
ATOM 701 O O . ASN A 1 89 ? 0.477 -0.747 -14.987 1.00 86.62 89 ASN A O 1
ATOM 705 N N . VAL A 1 90 ? -1.427 -0.181 -13.944 1.00 88.38 90 VAL A N 1
ATOM 706 C CA . VAL A 1 90 ? -1.742 -1.513 -13.436 1.00 88.38 90 VAL A CA 1
ATOM 707 C C . VAL A 1 90 ? -3.060 -1.982 -14.025 1.00 88.38 90 VAL A C 1
ATOM 709 O O . VAL A 1 90 ? -3.997 -1.196 -14.204 1.00 88.38 90 VAL A O 1
ATOM 712 N N . GLY A 1 91 ? -3.139 -3.276 -14.323 1.00 88.56 91 GLY A N 1
ATOM 713 C CA . GLY A 1 91 ? -4.387 -3.922 -14.713 1.00 88.56 91 GLY A CA 1
ATOM 714 C C . GLY A 1 91 ? -5.357 -4.082 -13.536 1.00 88.56 91 GLY A C 1
ATOM 715 O O . GLY A 1 91 ? -5.012 -3.850 -12.375 1.00 88.56 91 GLY A O 1
ATOM 716 N N . ARG A 1 92 ? -6.580 -4.545 -13.824 1.00 90.88 92 ARG A N 1
ATOM 717 C CA . ARG A 1 92 ? -7.626 -4.806 -12.813 1.00 90.88 92 ARG A CA 1
ATOM 718 C C . ARG A 1 92 ? -7.134 -5.702 -11.676 1.00 90.88 92 ARG A C 1
ATOM 720 O O . ARG A 1 92 ? -7.240 -5.343 -10.506 1.00 90.88 92 ARG A O 1
ATOM 727 N N . GLU A 1 93 ? -6.590 -6.864 -12.025 1.00 91.50 93 GLU A N 1
ATOM 728 C CA . GLU A 1 93 ? -6.175 -7.876 -11.049 1.00 91.50 93 GLU A CA 1
ATOM 729 C C . GLU A 1 93 ? -4.949 -7.434 -10.243 1.00 91.50 93 GLU A C 1
ATOM 731 O O . GLU A 1 93 ? -4.890 -7.651 -9.033 1.00 91.50 93 GLU A O 1
ATOM 736 N N . GLU A 1 94 ? -4.012 -6.732 -10.881 1.00 90.88 94 GLU A N 1
ATOM 737 C CA . GLU A 1 94 ? -2.847 -6.144 -10.215 1.00 90.88 94 GLU A CA 1
ATOM 738 C C . GLU A 1 94 ? -3.271 -5.051 -9.228 1.00 90.88 94 GLU A C 1
ATOM 740 O O . GLU A 1 94 ? -2.863 -5.074 -8.067 1.00 90.88 94 GLU A O 1
ATOM 745 N N . GLY A 1 95 ? -4.166 -4.147 -9.642 1.00 93.00 95 GLY A N 1
ATOM 746 C CA . GLY A 1 95 ? -4.744 -3.128 -8.767 1.00 93.00 95 GLY A CA 1
ATOM 747 C C . GLY A 1 95 ? -5.462 -3.742 -7.562 1.00 93.00 95 GLY A C 1
ATOM 748 O O . GLY A 1 95 ? -5.235 -3.328 -6.423 1.00 93.00 95 GLY A O 1
ATOM 749 N N . LYS A 1 96 ? -6.264 -4.794 -7.779 1.00 94.75 96 LYS A N 1
ATOM 750 C CA . LYS A 1 96 ? -6.928 -5.540 -6.697 1.00 94.75 96 LYS A CA 1
ATOM 751 C C . LYS A 1 96 ? -5.941 -6.214 -5.749 1.00 94.75 96 LYS A C 1
ATOM 753 O O . LYS A 1 96 ? -6.198 -6.239 -4.542 1.00 94.75 96 LYS A O 1
ATOM 758 N N . ALA A 1 97 ? -4.849 -6.773 -6.266 1.00 94.31 97 ALA A N 1
ATOM 759 C CA . ALA A 1 97 ? -3.809 -7.402 -5.457 1.00 94.31 97 ALA A CA 1
ATOM 760 C C . ALA A 1 97 ? -3.072 -6.370 -4.591 1.00 94.31 97 ALA A C 1
ATOM 762 O O . ALA A 1 97 ? -2.927 -6.582 -3.387 1.00 94.31 97 ALA A O 1
ATOM 763 N N . ILE A 1 98 ? -2.700 -5.224 -5.168 1.00 94.69 98 ILE A N 1
ATOM 764 C CA . ILE A 1 98 ? -2.052 -4.115 -4.453 1.00 94.69 98 ILE A CA 1
ATOM 765 C C . ILE A 1 98 ? -2.958 -3.586 -3.334 1.00 94.69 98 ILE A C 1
ATOM 767 O O . ILE A 1 98 ? -2.503 -3.408 -2.204 1.00 94.69 98 ILE A O 1
ATOM 771 N N . ILE A 1 99 ? -4.252 -3.386 -3.611 1.00 94.88 99 ILE A N 1
ATOM 772 C CA . ILE A 1 99 ? -5.228 -2.978 -2.591 1.00 94.88 99 ILE A CA 1
ATOM 773 C C . ILE A 1 99 ? -5.319 -4.014 -1.473 1.00 94.88 99 ILE A C 1
ATOM 775 O O . ILE A 1 99 ? -5.260 -3.653 -0.298 1.00 94.88 99 ILE A O 1
ATOM 779 N N . ARG A 1 100 ? -5.446 -5.301 -1.817 1.00 95.00 100 ARG A N 1
ATOM 780 C CA . ARG A 1 100 ? -5.548 -6.382 -0.828 1.00 95.00 100 ARG A CA 1
ATOM 781 C C . ARG A 1 100 ? -4.348 -6.384 0.115 1.00 95.00 100 ARG A C 1
ATOM 783 O O . ARG A 1 100 ? -4.538 -6.516 1.325 1.00 95.00 100 ARG A O 1
ATOM 790 N N . GLU A 1 101 ? -3.148 -6.223 -0.427 1.00 95.31 101 GLU A N 1
ATOM 791 C CA . GLU A 1 101 ? -1.919 -6.185 0.362 1.00 95.31 101 GLU A CA 1
ATOM 792 C C . GLU A 1 101 ? -1.860 -4.932 1.239 1.00 95.31 101 GLU A C 1
ATOM 794 O O . GLU A 1 101 ? -1.627 -5.016 2.445 1.00 95.31 101 GLU A O 1
ATOM 799 N N . SER A 1 102 ? -2.181 -3.768 0.670 1.00 95.44 102 SER A N 1
ATOM 800 C CA . SER A 1 102 ? -2.195 -2.507 1.410 1.00 95.44 102 SER A CA 1
ATOM 801 C C . SER A 1 102 ? -3.165 -2.535 2.594 1.00 95.44 102 SER A C 1
ATOM 803 O O . SER A 1 102 ? -2.820 -2.069 3.678 1.00 95.44 102 SER A O 1
ATOM 805 N N . VAL A 1 103 ? -4.367 -3.084 2.410 1.00 96.25 103 VAL A N 1
ATOM 806 C CA . VAL A 1 103 ? -5.387 -3.184 3.466 1.00 96.25 103 VAL A CA 1
ATOM 807 C C . VAL A 1 103 ? -4.973 -4.219 4.523 1.00 96.25 103 VAL A C 1
ATOM 809 O O . VAL A 1 103 ? -5.150 -3.988 5.719 1.00 96.25 103 VAL A O 1
ATOM 812 N N . THR A 1 104 ? -4.340 -5.326 4.118 1.00 96.00 104 THR A N 1
ATOM 813 C CA . THR A 1 104 ? -3.772 -6.328 5.044 1.00 96.00 104 THR A CA 1
ATOM 814 C C . THR A 1 104 ? -2.652 -5.739 5.910 1.00 96.00 104 THR A C 1
ATOM 816 O O . THR A 1 104 ? -2.600 -5.983 7.122 1.00 96.00 104 THR A O 1
ATOM 819 N N . ARG A 1 105 ? -1.786 -4.901 5.326 1.00 96.12 105 ARG A N 1
ATOM 820 C CA . ARG A 1 105 ? -0.775 -4.143 6.076 1.00 96.12 105 ARG A CA 1
ATOM 821 C C . ARG A 1 105 ? -1.431 -3.223 7.103 1.00 96.12 105 ARG A C 1
ATOM 823 O O . ARG A 1 105 ? -1.066 -3.291 8.276 1.00 96.12 105 ARG A O 1
ATOM 830 N N . THR A 1 106 ? -2.430 -2.433 6.703 1.00 96.75 106 THR A N 1
ATOM 831 C CA . THR A 1 106 ? -3.175 -1.557 7.623 1.00 96.75 106 THR A CA 1
ATOM 832 C C . THR A 1 106 ? -3.796 -2.358 8.776 1.00 96.75 106 THR A C 1
ATOM 834 O O . THR A 1 106 ? -3.666 -1.963 9.932 1.00 96.75 106 THR A O 1
ATOM 837 N N . ALA A 1 107 ? -4.379 -3.533 8.509 1.00 97.69 107 ALA A N 1
ATOM 838 C CA . ALA A 1 107 ? -4.930 -4.402 9.554 1.00 97.69 107 ALA A CA 1
ATOM 839 C C . ALA A 1 107 ? -3.867 -4.804 10.591 1.00 97.69 107 ALA A C 1
ATOM 841 O O . ALA A 1 107 ? -4.127 -4.833 11.793 1.00 97.69 107 ALA A O 1
ATOM 842 N N . THR A 1 108 ? -2.650 -5.093 10.133 1.00 97.25 108 THR A N 1
ATOM 843 C CA . THR A 1 108 ? -1.518 -5.444 11.001 1.00 97.25 108 THR A CA 1
ATOM 844 C C . THR A 1 108 ? -1.071 -4.252 11.849 1.00 97.25 108 THR A C 1
ATOM 846 O O . THR A 1 108 ? -0.864 -4.399 13.055 1.00 97.25 108 THR A O 1
ATOM 849 N N . VAL A 1 109 ? -0.992 -3.063 11.243 1.00 97.44 109 VAL A N 1
ATOM 850 C CA . VAL A 1 109 ? -0.660 -1.804 11.929 1.00 97.44 109 VAL A CA 1
ATOM 851 C C . VAL A 1 109 ? -1.680 -1.487 13.023 1.00 97.44 109 VAL A C 1
ATOM 853 O O . VAL A 1 109 ? -1.286 -1.160 14.141 1.00 97.44 109 VAL A O 1
ATOM 856 N N . ILE A 1 110 ? -2.975 -1.662 12.748 1.00 98.00 110 ILE A N 1
ATOM 857 C CA . ILE A 1 110 ? -4.053 -1.448 13.723 1.00 98.00 110 ILE A CA 1
ATOM 858 C C . ILE A 1 110 ? -3.936 -2.427 14.895 1.00 98.00 110 ILE A C 1
ATOM 860 O O . ILE A 1 110 ? -3.920 -1.996 16.047 1.00 98.00 110 ILE A O 1
ATOM 864 N N . LYS A 1 111 ? -3.795 -3.733 14.625 1.00 98.19 111 LYS A N 1
ATOM 865 C CA . LYS A 1 111 ? -3.672 -4.761 15.677 1.00 98.19 111 LYS A CA 1
ATOM 866 C C . LYS A 1 111 ? -2.503 -4.474 16.612 1.00 98.19 111 LYS A C 1
ATOM 868 O O . LYS A 1 111 ? -2.653 -4.498 17.834 1.00 98.19 111 LYS A O 1
ATOM 873 N N . TYR A 1 112 ? -1.338 -4.182 16.035 1.00 97.44 112 TYR A N 1
ATOM 874 C CA . TYR A 1 112 ? -0.154 -3.837 16.811 1.00 97.44 112 TYR A CA 1
ATOM 875 C C . TYR A 1 112 ? -0.337 -2.513 17.562 1.00 97.44 112 TYR A C 1
ATOM 877 O O . TYR A 1 112 ? 0.011 -2.421 18.737 1.00 97.44 112 TYR A O 1
ATOM 885 N N . GLY A 1 113 ? -0.940 -1.513 16.915 1.00 96.38 113 GLY A N 1
ATOM 886 C CA . GLY A 1 113 ? -1.264 -0.222 17.513 1.00 96.38 113 GLY A CA 1
ATOM 887 C C . GLY A 1 113 ? -2.136 -0.357 18.759 1.00 96.38 113 GLY A C 1
ATOM 888 O O . GLY A 1 113 ? -1.801 0.213 19.794 1.00 96.38 113 GLY A O 1
ATOM 889 N N . ILE A 1 114 ? -3.196 -1.169 18.701 1.00 96.31 114 ILE A N 1
ATOM 890 C CA . ILE A 1 114 ? -4.067 -1.453 19.850 1.00 96.31 114 ILE A CA 1
ATOM 891 C C . ILE A 1 114 ? -3.259 -2.062 21.000 1.00 96.31 114 ILE A C 1
ATOM 893 O O . ILE A 1 114 ? -3.319 -1.564 22.125 1.00 96.31 114 ILE A O 1
ATOM 897 N N . LEU A 1 115 ? -2.485 -3.120 20.733 1.00 95.12 115 LEU A N 1
ATOM 898 C CA . LEU A 1 115 ? -1.693 -3.803 21.762 1.00 95.12 115 LEU A CA 1
ATOM 899 C C . LEU A 1 115 ? -0.670 -2.867 22.409 1.00 95.12 115 LEU A C 1
ATOM 901 O O . LEU A 1 115 ? -0.578 -2.802 23.636 1.00 95.12 115 LEU A O 1
ATOM 905 N N . LYS A 1 116 ? 0.057 -2.110 21.584 1.00 94.12 116 LYS A N 1
ATOM 906 C CA . LYS A 1 116 ? 1.066 -1.152 22.030 1.00 94.12 116 LYS A CA 1
ATOM 907 C C . LYS A 1 116 ? 0.446 -0.059 22.899 1.00 94.12 116 LYS A C 1
ATOM 909 O O . LYS A 1 116 ? 0.906 0.167 24.013 1.00 94.12 116 LYS A O 1
ATOM 914 N N . ILE A 1 117 ? -0.624 0.583 22.431 1.00 93.75 117 ILE A N 1
ATOM 915 C CA . ILE A 1 117 ? -1.270 1.685 23.156 1.00 93.75 117 ILE A CA 1
ATOM 916 C C . ILE A 1 117 ? -1.865 1.191 24.480 1.00 93.75 117 ILE A C 1
ATOM 918 O O . ILE A 1 117 ? -1.702 1.874 25.490 1.00 93.75 117 ILE A O 1
ATOM 922 N N . ARG A 1 118 ? -2.481 -0.004 24.508 1.00 91.38 118 ARG A N 1
ATOM 923 C CA . ARG A 1 118 ? -2.971 -0.635 25.750 1.00 91.38 118 ARG A CA 1
ATOM 924 C C . ARG A 1 118 ? -1.847 -0.883 26.750 1.00 91.38 118 ARG A C 1
ATOM 926 O O . ARG A 1 118 ? -2.018 -0.598 27.933 1.00 91.38 118 ARG A O 1
ATOM 933 N N . TYR A 1 119 ? -0.713 -1.407 26.286 1.00 88.75 119 TYR A N 1
ATOM 934 C CA . TYR A 1 119 ? 0.447 -1.681 27.133 1.00 88.75 119 TYR A CA 1
ATOM 935 C C . TYR A 1 119 ? 1.069 -0.392 27.690 1.00 88.75 119 TYR A C 1
ATOM 937 O O . TYR A 1 119 ? 1.372 -0.296 28.877 1.00 88.75 119 TYR A O 1
ATOM 945 N N . GLU A 1 120 ? 1.198 0.630 26.847 1.00 87.06 120 GLU A N 1
ATOM 946 C CA . GLU A 1 120 ? 1.841 1.903 27.179 1.00 87.06 120 GLU A CA 1
ATOM 947 C C . GLU A 1 120 ? 0.900 2.917 27.847 1.00 87.06 120 GLU A C 1
ATOM 949 O O . GLU A 1 120 ? 1.323 4.039 28.122 1.00 87.06 120 GLU A O 1
ATOM 954 N N . ASN A 1 121 ? -0.377 2.589 28.079 1.00 73.56 121 ASN A N 1
ATOM 955 C CA . ASN A 1 121 ? -1.386 3.585 28.460 1.00 73.56 121 ASN A CA 1
ATOM 956 C C . ASN A 1 121 ? -1.057 4.350 29.752 1.00 73.56 121 ASN A C 1
ATOM 958 O O . ASN A 1 121 ? -1.396 5.519 29.870 1.00 73.56 121 ASN A O 1
ATOM 962 N N . ASN A 1 122 ? -0.342 3.715 30.682 1.00 66.75 122 ASN A N 1
ATOM 963 C CA . ASN A 1 122 ? 0.090 4.332 31.941 1.00 66.75 122 ASN A CA 1
ATOM 964 C C . ASN A 1 122 ? 1.539 4.855 31.907 1.00 66.75 122 ASN A C 1
ATOM 966 O O . ASN A 1 122 ? 2.044 5.314 32.926 1.00 66.75 122 ASN A O 1
ATOM 970 N N . LEU A 1 123 ? 2.232 4.716 30.773 1.00 61.94 123 LEU A N 1
ATOM 971 C CA . LEU A 1 123 ? 3.673 4.963 30.635 1.00 61.94 123 LEU A CA 1
ATOM 972 C C . LEU A 1 123 ? 3.995 6.090 29.646 1.00 61.94 123 LEU A C 1
ATOM 974 O O . LEU A 1 123 ? 5.055 6.703 29.740 1.00 61.94 123 LEU A O 1
ATOM 978 N N . SER A 1 124 ? 3.109 6.356 28.684 1.00 68.00 124 SER A N 1
ATOM 979 C CA . SER A 1 124 ? 3.347 7.329 27.617 1.00 68.00 124 SER A CA 1
ATOM 980 C C . SER A 1 124 ? 2.758 8.703 27.947 1.00 68.00 124 SER A C 1
ATOM 982 O O . SER A 1 124 ? 1.623 8.772 28.421 1.00 68.00 124 SER A O 1
ATOM 984 N N . PRO A 1 125 ? 3.453 9.808 27.617 1.00 58.66 125 PRO A N 1
ATOM 985 C CA . PRO A 1 125 ? 2.840 11.130 27.601 1.00 58.66 125 PRO A CA 1
ATOM 986 C C . PRO A 1 125 ? 1.777 11.211 26.488 1.00 58.66 125 PRO A C 1
ATOM 988 O O . PRO A 1 125 ? 1.958 10.641 25.409 1.00 58.66 125 PRO A O 1
ATOM 991 N N . GLY A 1 126 ? 0.684 11.935 26.745 1.00 70.06 126 GLY A N 1
ATOM 992 C CA . GLY A 1 126 ? -0.414 12.154 25.794 1.00 70.06 126 GLY A CA 1
ATOM 993 C C . GLY A 1 126 ? -1.581 11.169 25.924 1.00 70.06 126 GLY A C 1
ATOM 994 O O . GLY A 1 126 ? -1.440 10.063 26.448 1.00 70.06 126 GLY A O 1
ATOM 995 N N . SER A 1 127 ? -2.761 11.577 25.448 1.00 86.44 127 SER A N 1
ATOM 996 C CA . SER A 1 127 ? -3.956 10.732 25.516 1.00 86.44 127 SER A CA 1
ATOM 997 C C . SER A 1 127 ? -3.834 9.527 24.571 1.00 86.44 127 SER A C 1
ATOM 999 O O . SER A 1 127 ? -3.186 9.590 23.521 1.00 86.44 127 SER A O 1
ATOM 1001 N N . ALA A 1 128 ? -4.449 8.395 24.926 1.00 90.12 128 ALA A N 1
ATOM 1002 C CA . ALA A 1 128 ? -4.563 7.265 24.001 1.00 90.12 128 ALA A CA 1
ATOM 1003 C C . ALA A 1 128 ? -5.293 7.668 22.708 1.00 90.12 128 ALA A C 1
ATOM 1005 O O . ALA A 1 128 ? -4.893 7.241 21.629 1.00 90.12 128 ALA A O 1
ATOM 1006 N N . ASP A 1 129 ? -6.281 8.556 22.806 1.00 92.00 129 ASP A N 1
ATOM 1007 C CA . ASP A 1 129 ? -7.028 9.101 21.672 1.00 92.00 129 ASP A CA 1
ATOM 1008 C C . ASP A 1 129 ? -6.134 9.810 20.649 1.00 92.00 129 ASP A C 1
ATOM 1010 O O . ASP A 1 129 ? -6.260 9.558 19.448 1.00 92.00 129 ASP A O 1
ATOM 1014 N N . ASP A 1 130 ? -5.214 10.663 21.101 1.00 93.25 130 ASP A N 1
ATOM 1015 C CA . ASP A 1 130 ? -4.304 11.387 20.207 1.00 93.25 130 ASP A CA 1
ATOM 1016 C C . ASP A 1 130 ? -3.327 10.432 19.519 1.00 93.25 130 ASP A C 1
ATOM 1018 O O . ASP A 1 130 ? -3.037 10.580 18.331 1.00 93.25 130 ASP A O 1
ATOM 1022 N N . ARG A 1 131 ? -2.865 9.403 20.240 1.00 93.44 131 ARG A N 1
ATOM 1023 C CA . ARG A 1 131 ? -1.993 8.361 19.682 1.00 93.44 131 ARG A CA 1
ATOM 1024 C C . ARG A 1 131 ? -2.717 7.508 18.642 1.00 93.44 131 ARG A C 1
ATOM 1026 O O . ARG A 1 131 ? -2.139 7.237 17.593 1.00 93.44 131 ARG A O 1
ATOM 1033 N N . ILE A 1 132 ? -3.975 7.133 18.892 1.00 95.94 132 ILE A N 1
ATOM 1034 C CA . ILE A 1 132 ? -4.821 6.415 17.924 1.00 95.94 132 ILE A CA 1
ATOM 1035 C C . ILE A 1 132 ? -4.994 7.261 16.658 1.00 95.94 132 ILE A C 1
ATOM 1037 O O . ILE A 1 132 ? -4.690 6.797 15.559 1.00 95.94 132 ILE A O 1
ATOM 1041 N N . LYS A 1 133 ? -5.412 8.526 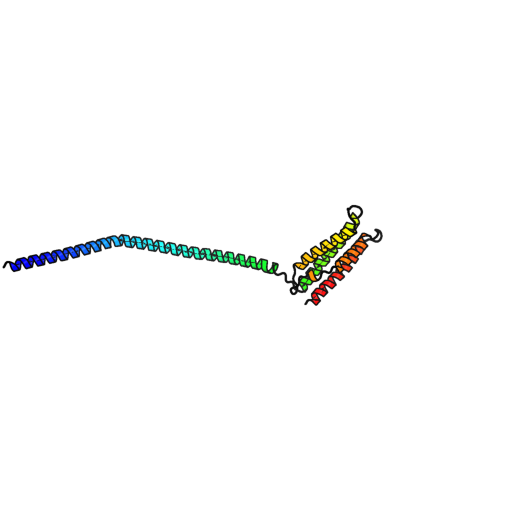16.803 1.00 95.94 133 LYS A N 1
ATOM 1042 C CA . LYS A 1 133 ? -5.597 9.445 15.668 1.00 95.94 133 LYS A CA 1
ATOM 1043 C C . LYS A 1 133 ? -4.301 9.663 14.890 1.00 95.94 133 LYS A C 1
ATOM 1045 O O . LYS A 1 133 ? -4.313 9.641 13.662 1.00 95.94 133 LYS A O 1
ATOM 1050 N N . GLY A 1 134 ? -3.181 9.853 15.588 1.00 95.12 134 GLY A N 1
ATOM 1051 C CA . GLY A 1 134 ? -1.866 10.031 14.973 1.00 95.12 134 GLY A CA 1
ATOM 1052 C C . GLY A 1 134 ? -1.415 8.803 14.180 1.00 95.12 134 GLY A C 1
ATOM 1053 O O . GLY A 1 134 ? -0.916 8.945 13.061 1.00 95.12 134 GLY A O 1
ATOM 1054 N N . LEU A 1 135 ? -1.641 7.603 14.720 1.00 96.56 135 LEU A N 1
ATOM 1055 C CA . LEU A 1 135 ? -1.326 6.340 14.053 1.00 96.56 135 LEU A CA 1
ATOM 1056 C C . LEU A 1 135 ? -2.162 6.157 12.784 1.00 96.56 135 LEU A C 1
ATOM 1058 O O . LEU A 1 135 ? -1.591 5.916 11.723 1.00 96.56 135 LEU A O 1
ATOM 1062 N N . ILE A 1 136 ? -3.483 6.336 12.865 1.00 97.38 136 ILE A N 1
ATOM 1063 C CA . ILE A 1 136 ? -4.369 6.184 11.703 1.00 97.38 136 ILE A CA 1
ATOM 1064 C C . ILE A 1 136 ? -4.075 7.237 10.635 1.00 97.38 136 ILE A C 1
ATOM 1066 O O . ILE A 1 136 ? -3.971 6.895 9.463 1.00 97.38 136 ILE A O 1
ATOM 1070 N N . ARG A 1 137 ? -3.835 8.496 11.018 1.00 96.81 137 ARG A N 1
ATOM 1071 C CA . ARG A 1 137 ? -3.439 9.547 10.068 1.00 96.81 137 ARG A CA 1
ATOM 1072 C C . ARG A 1 137 ? -2.130 9.213 9.351 1.00 96.81 137 ARG A C 1
ATOM 1074 O O . ARG A 1 137 ? -2.006 9.460 8.154 1.00 96.81 137 ARG A O 1
ATOM 1081 N N . THR A 1 138 ? -1.147 8.683 10.075 1.00 96.12 138 THR A N 1
ATOM 1082 C CA . THR A 1 138 ? 0.131 8.267 9.479 1.00 96.12 138 THR A CA 1
ATOM 1083 C C . THR A 1 138 ? -0.092 7.124 8.496 1.00 96.12 138 THR A C 1
ATOM 1085 O O . THR A 1 138 ? 0.342 7.206 7.352 1.00 96.12 138 THR A O 1
ATOM 1088 N N . GLU A 1 139 ? -0.852 6.110 8.904 1.00 95.94 139 GLU A N 1
ATOM 1089 C CA . GLU A 1 139 ? -1.168 4.961 8.059 1.00 95.94 139 GLU A CA 1
ATOM 1090 C C . GLU A 1 139 ? -1.986 5.347 6.818 1.00 95.94 139 GLU A C 1
ATOM 1092 O O . GLU A 1 139 ? -1.732 4.831 5.731 1.00 95.94 139 GLU A O 1
ATOM 1097 N N . HIS A 1 140 ? -2.920 6.293 6.937 1.00 95.50 140 HIS A N 1
ATOM 1098 C CA . HIS A 1 140 ? -3.654 6.850 5.803 1.00 95.50 140 HIS A CA 1
ATOM 1099 C C . HIS A 1 140 ? -2.717 7.531 4.801 1.00 95.50 140 HIS A C 1
ATOM 1101 O O . HIS A 1 140 ? -2.809 7.283 3.598 1.00 95.50 140 HIS A O 1
ATOM 1107 N N . ASN A 1 141 ? -1.792 8.364 5.286 1.00 94.88 141 ASN A N 1
ATOM 1108 C CA . ASN A 1 141 ? -0.820 9.046 4.433 1.00 94.88 141 ASN A CA 1
ATOM 1109 C C . ASN A 1 141 ? 0.106 8.051 3.727 1.00 94.88 141 ASN A C 1
ATOM 1111 O O . ASN A 1 141 ? 0.308 8.167 2.518 1.00 94.88 141 ASN A O 1
ATOM 1115 N N . ASP A 1 142 ? 0.617 7.054 4.450 1.00 94.69 142 ASP A N 1
ATOM 1116 C CA . ASP A 1 142 ? 1.474 6.004 3.897 1.00 94.69 142 ASP A CA 1
ATOM 1117 C C . ASP A 1 142 ? 0.737 5.186 2.831 1.00 94.69 142 ASP A C 1
ATOM 1119 O O . ASP A 1 142 ? 1.262 4.953 1.738 1.00 94.69 142 ASP A O 1
ATOM 1123 N N . ARG A 1 143 ? -0.511 4.799 3.116 1.00 94.56 143 ARG A N 1
ATOM 1124 C CA . ARG A 1 143 ? -1.379 4.079 2.182 1.00 94.56 143 ARG A CA 1
ATOM 1125 C C . ARG A 1 143 ? -1.663 4.906 0.932 1.00 94.56 143 ARG A C 1
ATOM 1127 O O . ARG A 1 143 ? -1.489 4.408 -0.177 1.00 94.56 143 ARG A O 1
ATOM 1134 N N . ASN A 1 144 ? -2.034 6.176 1.077 1.00 94.06 144 ASN A N 1
ATOM 1135 C CA . ASN A 1 144 ? -2.253 7.066 -0.063 1.00 94.06 144 ASN A CA 1
ATOM 1136 C C . ASN A 1 144 ? -0.984 7.298 -0.880 1.00 94.06 144 ASN A C 1
ATOM 1138 O O . ASN A 1 144 ? -1.042 7.318 -2.109 1.00 94.06 144 ASN A O 1
ATOM 1142 N N . ALA A 1 145 ? 0.168 7.432 -0.224 1.00 92.31 145 ALA A N 1
ATOM 1143 C CA . ALA A 1 145 ? 1.449 7.571 -0.899 1.00 92.31 145 ALA A CA 1
ATOM 1144 C C . ALA A 1 145 ? 1.840 6.297 -1.661 1.00 92.31 145 ALA A C 1
ATOM 1146 O O . ALA A 1 145 ? 2.416 6.398 -2.744 1.00 92.31 145 ALA A O 1
ATOM 1147 N N . LEU A 1 146 ? 1.532 5.112 -1.126 1.00 92.38 146 LEU A N 1
ATOM 1148 C CA . LEU A 1 146 ? 1.749 3.830 -1.797 1.00 92.38 146 LEU A CA 1
ATOM 1149 C C . LEU A 1 146 ? 0.818 3.676 -3.003 1.00 92.38 146 LEU A C 1
ATOM 1151 O O . LEU A 1 146 ? 1.290 3.504 -4.125 1.00 92.38 146 LEU A O 1
ATOM 1155 N N . LEU A 1 147 ? -0.495 3.772 -2.787 1.00 94.06 147 LEU A N 1
ATOM 1156 C CA . LEU A 1 147 ? -1.502 3.577 -3.832 1.00 94.06 147 LEU A CA 1
ATOM 1157 C C . LEU A 1 147 ? -1.429 4.671 -4.905 1.00 94.06 147 LEU A C 1
ATOM 1159 O O . LEU A 1 147 ? -1.662 4.411 -6.081 1.00 94.06 147 LEU A O 1
ATOM 1163 N N . GLY A 1 148 ? -1.022 5.885 -4.534 1.00 92.44 148 GLY A N 1
ATOM 1164 C CA . GLY A 1 148 ? -0.827 7.004 -5.455 1.00 92.44 148 GLY A CA 1
ATOM 1165 C C . GLY A 1 148 ? 0.313 6.813 -6.461 1.00 92.44 148 GLY A C 1
ATOM 1166 O O . GLY A 1 148 ? 0.447 7.626 -7.380 1.00 92.44 148 GLY A O 1
ATOM 1167 N N . ARG A 1 149 ? 1.136 5.765 -6.302 1.00 90.69 149 ARG A N 1
ATOM 1168 C CA . ARG A 1 149 ? 2.182 5.382 -7.264 1.00 90.69 149 ARG A CA 1
ATOM 1169 C C . ARG A 1 149 ? 1.635 4.614 -8.456 1.00 90.69 149 ARG A C 1
ATOM 1171 O O . ARG A 1 149 ? 2.321 4.586 -9.467 1.00 90.69 149 ARG A O 1
ATOM 1178 N N . PHE A 1 150 ? 0.449 4.024 -8.347 1.00 91.88 150 PHE A N 1
ATOM 1179 C CA . PHE A 1 150 ? -0.133 3.170 -9.376 1.00 91.88 150 PHE A CA 1
ATOM 1180 C C . PHE A 1 150 ? -1.299 3.875 -10.062 1.00 91.88 150 PHE A C 1
ATOM 1182 O O . PHE A 1 150 ? -2.077 4.580 -9.416 1.00 91.88 150 PHE A O 1
ATOM 1189 N N . MET A 1 151 ? -1.415 3.682 -11.370 1.00 91.19 151 MET A N 1
ATOM 1190 C CA . MET A 1 151 ? -2.443 4.259 -12.227 1.00 91.19 151 MET A CA 1
ATOM 1191 C C . MET A 1 151 ? -3.353 3.147 -12.750 1.00 91.19 151 MET A C 1
ATOM 1193 O O . MET A 1 151 ? -2.884 2.170 -13.317 1.00 91.19 151 MET A O 1
ATOM 1197 N N . LEU A 1 152 ? -4.659 3.306 -12.587 1.00 89.94 152 LEU A N 1
ATOM 1198 C CA . LEU A 1 152 ? -5.698 2.449 -13.141 1.00 89.94 152 LEU A CA 1
ATOM 1199 C C . LEU A 1 152 ? -6.623 3.340 -13.972 1.00 89.94 152 LEU A C 1
ATOM 1201 O O . LEU A 1 152 ? -7.219 4.269 -13.431 1.00 89.94 152 LEU A O 1
ATOM 1205 N N . VAL A 1 153 ? -6.711 3.102 -15.284 1.00 87.19 153 VAL A N 1
ATOM 1206 C CA . VAL A 1 153 ? -7.557 3.889 -16.211 1.00 87.19 153 VAL A CA 1
ATOM 1207 C C . VAL A 1 153 ? -7.374 5.405 -16.013 1.00 87.19 153 VAL A C 1
ATOM 1209 O O . VAL A 1 153 ? -8.308 6.146 -15.717 1.00 87.19 153 VAL A O 1
ATOM 1212 N N . ASN A 1 154 ? -6.129 5.884 -16.106 1.00 84.75 154 ASN A N 1
ATOM 1213 C CA . ASN A 1 154 ? -5.770 7.299 -15.916 1.00 84.75 154 ASN A CA 1
ATOM 1214 C C . ASN A 1 154 ? -6.118 7.906 -14.537 1.00 84.75 154 ASN A C 1
ATOM 1216 O O . ASN A 1 154 ? -5.994 9.119 -14.356 1.00 84.75 154 ASN A O 1
ATOM 1220 N N . ARG A 1 155 ? -6.490 7.099 -13.535 1.00 89.81 155 ARG A N 1
ATOM 1221 C CA . ARG A 1 155 ? -6.659 7.533 -12.141 1.00 89.81 155 ARG A CA 1
ATOM 1222 C C . ARG A 1 155 ? -5.638 6.872 -11.232 1.00 89.81 155 ARG A C 1
ATOM 1224 O O . ARG A 1 155 ? -5.317 5.703 -11.386 1.00 89.81 155 ARG A O 1
ATOM 1231 N N . LYS A 1 156 ? -5.154 7.609 -10.235 1.00 93.06 156 LYS A N 1
ATOM 1232 C CA . LYS A 1 156 ? -4.313 7.031 -9.181 1.00 93.06 156 LYS A CA 1
ATOM 1233 C C . LYS A 1 156 ? -5.128 6.058 -8.348 1.00 93.06 156 LYS A C 1
ATOM 1235 O O . LYS A 1 156 ? -6.203 6.441 -7.901 1.00 93.06 156 LYS A O 1
ATOM 1240 N N . LEU A 1 157 ? -4.583 4.881 -8.047 1.00 93.75 157 LEU A N 1
ATOM 1241 C CA . LEU A 1 157 ? -5.247 3.836 -7.258 1.00 93.75 157 LEU A CA 1
ATOM 1242 C C . LEU A 1 157 ? -5.685 4.326 -5.865 1.00 93.75 157 LEU A C 1
ATOM 1244 O O . LEU A 1 157 ? -6.637 3.800 -5.302 1.00 93.75 157 LEU A O 1
ATOM 1248 N N . SER A 1 158 ? -5.051 5.380 -5.335 1.00 94.44 158 SER A N 1
ATOM 1249 C CA . SER A 1 158 ? -5.432 6.043 -4.078 1.00 94.44 158 SER A CA 1
ATOM 1250 C C . SER A 1 158 ? -6.859 6.608 -4.062 1.00 94.44 158 SER A C 1
ATOM 1252 O O . SER A 1 158 ? -7.349 6.945 -2.992 1.00 94.44 158 SER A O 1
ATOM 1254 N N . PHE A 1 159 ? -7.544 6.704 -5.209 1.00 93.69 159 PHE A N 1
ATOM 1255 C CA . PHE A 1 159 ? -8.942 7.155 -5.282 1.00 93.69 159 PHE A CA 1
ATOM 1256 C C . PHE A 1 159 ? -9.913 6.298 -4.452 1.00 93.69 159 PHE A C 1
ATOM 1258 O O . PHE A 1 159 ? -11.015 6.746 -4.141 1.00 93.69 159 PHE A O 1
ATOM 1265 N N . VAL A 1 160 ? -9.531 5.059 -4.128 1.00 94.00 160 VAL A N 1
ATOM 1266 C CA . VAL A 1 160 ? -10.370 4.155 -3.338 1.00 94.00 160 VAL A CA 1
ATOM 1267 C C . VAL A 1 160 ? -10.459 4.566 -1.870 1.00 94.00 160 VAL A C 1
ATOM 1269 O O 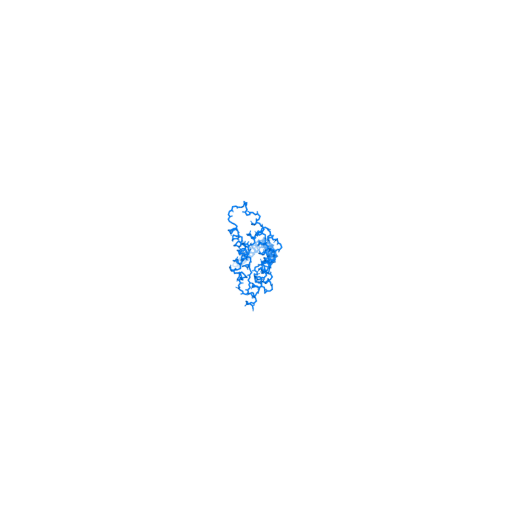. VAL A 1 160 ? -11.476 4.268 -1.251 1.00 94.00 160 VAL A O 1
ATOM 1272 N N . CYS A 1 161 ? -9.444 5.258 -1.341 1.00 90.75 161 CYS A N 1
ATOM 1273 C CA . CYS A 1 161 ? -9.342 5.620 0.070 1.00 90.75 161 CYS A CA 1
ATOM 1274 C C . CYS A 1 161 ? -10.430 6.612 0.492 1.00 90.75 161 CYS A C 1
ATOM 1276 O O . CYS A 1 161 ? -10.549 7.680 -0.107 1.00 90.75 161 CYS A O 1
ATOM 1278 N N . GLU A 1 162 ? -11.164 6.297 1.561 1.00 89.56 162 GLU A N 1
ATOM 1279 C CA . GLU A 1 162 ? -12.146 7.204 2.164 1.00 89.56 162 GLU A CA 1
ATOM 1280 C C . GLU A 1 162 ? -11.759 7.603 3.593 1.00 89.56 162 GLU A C 1
ATOM 1282 O O . GLU A 1 162 ? -11.174 6.820 4.340 1.00 89.56 162 GLU A O 1
ATOM 1287 N N . GLU A 1 163 ? -12.132 8.818 4.002 1.00 89.31 163 GLU A N 1
ATOM 1288 C CA . GLU A 1 163 ? -11.971 9.288 5.390 1.00 89.31 163 GLU A CA 1
ATOM 1289 C C . GLU A 1 163 ? -12.945 8.595 6.366 1.00 89.31 163 GLU A C 1
ATOM 1291 O O . GLU A 1 163 ? -12.691 8.504 7.572 1.00 89.31 163 GLU A O 1
ATOM 1296 N N . SER A 1 164 ? -14.063 8.078 5.845 1.00 93.12 164 SER A N 1
ATOM 1297 C CA . SER A 1 164 ? -15.045 7.276 6.587 1.00 93.12 164 SER A CA 1
ATOM 1298 C C . SER A 1 164 ? -14.404 6.006 7.161 1.00 93.12 164 SER A C 1
ATOM 1300 O O . SER A 1 164 ? -14.646 5.649 8.315 1.00 93.12 164 SER A O 1
ATOM 1302 N N . ASP A 1 165 ? -13.529 5.365 6.383 1.00 94.25 165 ASP A N 1
ATOM 1303 C CA . ASP A 1 165 ? -12.819 4.151 6.772 1.00 94.25 165 ASP A CA 1
ATOM 1304 C C . ASP A 1 165 ? -11.853 4.420 7.928 1.00 94.25 165 ASP A C 1
ATOM 1306 O O . ASP A 1 165 ? -11.805 3.651 8.887 1.00 94.25 165 ASP A O 1
ATOM 1310 N N . ASP A 1 166 ? -11.129 5.539 7.884 1.00 95.50 166 ASP A N 1
ATOM 1311 C CA . ASP A 1 166 ? -10.234 5.933 8.973 1.00 95.50 166 ASP A CA 1
ATOM 1312 C C . ASP A 1 166 ? -11.007 6.221 10.262 1.00 95.50 166 ASP A C 1
ATOM 1314 O O . ASP A 1 166 ? -10.557 5.862 11.351 1.00 95.50 166 ASP A O 1
ATOM 1318 N N . SER A 1 167 ? -12.187 6.835 10.146 1.00 96.50 167 SER A N 1
ATOM 1319 C CA . SER A 1 167 ? -13.062 7.094 11.291 1.00 96.50 167 SER A CA 1
ATOM 1320 C C . SER A 1 167 ? -13.503 5.784 11.951 1.00 96.50 167 SER A C 1
ATOM 1322 O O . SER A 1 167 ? -13.360 5.637 13.165 1.00 96.50 167 SER A O 1
ATOM 1324 N N . ALA A 1 168 ? -13.922 4.793 11.158 1.00 97.19 168 ALA A N 1
ATOM 1325 C CA . ALA A 1 168 ? -14.279 3.466 11.660 1.00 97.19 168 ALA A CA 1
ATOM 1326 C C . ALA A 1 168 ? -13.085 2.738 12.307 1.00 97.19 168 ALA A C 1
ATOM 1328 O O . ALA A 1 168 ? -13.230 2.095 13.347 1.00 97.19 168 ALA A O 1
ATOM 1329 N N . MET A 1 169 ? -11.880 2.867 11.736 1.00 97.81 169 MET A N 1
ATOM 1330 C CA . MET A 1 169 ? -10.659 2.312 12.335 1.00 97.81 169 MET A CA 1
ATOM 1331 C C . MET A 1 169 ? -10.342 2.969 13.684 1.00 97.81 169 MET A C 1
ATOM 1333 O O . MET A 1 169 ? -9.962 2.275 14.626 1.00 97.81 169 MET A O 1
ATOM 1337 N N . ILE A 1 170 ? -10.507 4.292 13.800 1.00 97.88 170 ILE A N 1
ATOM 1338 C CA . ILE A 1 170 ? -10.304 5.027 15.056 1.00 97.88 170 ILE A CA 1
ATOM 1339 C C . ILE A 1 170 ? -11.289 4.549 16.125 1.00 97.88 170 ILE A C 1
ATOM 1341 O O . ILE A 1 170 ? -10.869 4.311 17.258 1.00 97.88 170 ILE A O 1
ATOM 1345 N N . GLU A 1 171 ? -12.572 4.410 15.788 1.00 97.62 171 GLU A N 1
ATOM 1346 C CA . GLU A 1 171 ? -13.594 3.937 16.728 1.00 97.62 171 GLU A CA 1
ATOM 1347 C C . GLU A 1 171 ? -13.293 2.520 17.218 1.00 97.62 171 GLU A C 1
ATOM 1349 O O . GLU A 1 171 ? -13.178 2.313 18.427 1.00 97.62 171 GLU A O 1
ATOM 1354 N N . LEU A 1 172 ? -13.010 1.586 16.305 1.00 97.69 172 LEU A N 1
ATOM 1355 C CA . LEU A 1 172 ? -12.643 0.214 16.665 1.00 97.69 172 LEU A CA 1
ATOM 1356 C C . LEU A 1 172 ? -11.391 0.165 17.560 1.00 97.69 172 LEU A C 1
ATOM 1358 O O . LEU A 1 172 ? -11.326 -0.571 18.548 1.00 97.69 172 LEU A O 1
ATOM 1362 N N . MET A 1 173 ? -10.371 0.969 17.240 1.00 97.31 173 MET A N 1
ATOM 1363 C CA . MET A 1 173 ? -9.174 1.056 18.075 1.00 97.31 173 MET A CA 1
ATOM 1364 C C . MET A 1 173 ? -9.501 1.565 19.477 1.00 97.31 173 MET A C 1
ATOM 1366 O O . MET A 1 173 ? -8.965 1.030 20.446 1.00 97.31 173 MET A O 1
ATOM 1370 N N . LYS A 1 174 ? -10.371 2.571 19.609 1.00 95.56 174 LYS A N 1
ATOM 1371 C CA . LYS A 1 174 ? -10.792 3.099 20.913 1.00 95.56 174 LYS A CA 1
ATOM 1372 C C . LYS A 1 174 ? -11.539 2.053 21.726 1.00 95.56 174 LYS A C 1
ATOM 1374 O O . LYS A 1 174 ? -11.193 1.854 22.890 1.00 95.56 174 LYS A O 1
ATOM 1379 N N . GLU A 1 175 ? -12.499 1.362 21.119 1.00 95.12 175 GLU A N 1
ATOM 1380 C CA . GLU A 1 175 ? -13.256 0.288 21.767 1.00 95.12 175 GLU A CA 1
ATOM 1381 C C . GLU A 1 175 ? -12.313 -0.744 22.384 1.00 95.12 175 GLU A C 1
ATOM 1383 O O . GLU A 1 175 ? -12.378 -1.016 23.585 1.00 95.12 175 GLU A O 1
ATOM 1388 N N . HIS A 1 176 ? -11.350 -1.239 21.606 1.00 95.31 176 HIS A N 1
ATOM 1389 C CA . HIS A 1 176 ? -10.382 -2.197 22.117 1.00 95.31 176 HIS A CA 1
ATOM 1390 C C . HIS A 1 176 ? -9.364 -1.602 23.076 1.00 95.31 176 HIS A C 1
ATOM 1392 O O . HIS A 1 176 ? -8.940 -2.309 23.982 1.00 95.31 176 HIS A O 1
ATOM 1398 N N . VAL A 1 177 ? -8.929 -0.352 22.915 1.00 93.75 177 VAL A N 1
ATOM 1399 C CA . VAL A 1 177 ? -7.949 0.269 23.819 1.00 93.75 177 VAL A CA 1
ATOM 1400 C C . VAL A 1 177 ? -8.543 0.513 25.205 1.00 93.75 177 VAL A C 1
ATOM 1402 O O . VAL A 1 177 ? -7.853 0.281 26.196 1.00 93.75 177 VAL A O 1
ATOM 1405 N N . TYR A 1 178 ? -9.820 0.879 25.293 1.00 91.81 178 TYR A N 1
ATOM 1406 C CA . TYR A 1 178 ? -10.503 1.113 26.568 1.00 91.81 178 TYR A CA 1
ATOM 1407 C C . TYR A 1 178 ? -11.238 -0.117 27.119 1.00 91.81 178 TYR A C 1
ATOM 1409 O O . TYR A 1 178 ? -11.687 -0.096 28.265 1.00 91.81 178 TYR A O 1
ATOM 1417 N N . MET A 1 179 ? -11.311 -1.214 26.359 1.00 92.12 179 MET A N 1
ATOM 1418 C CA . MET A 1 179 ? -11.888 -2.479 26.817 1.00 92.12 179 MET A CA 1
ATOM 1419 C C . MET A 1 179 ? -11.229 -2.970 28.114 1.00 92.12 179 MET A C 1
ATOM 1421 O O . MET A 1 179 ? -9.997 -2.995 28.243 1.00 92.12 179 MET A O 1
ATOM 1425 N N . SER A 1 180 ? -12.044 -3.411 29.070 1.00 90.38 180 SER A N 1
ATOM 1426 C CA . SER A 1 180 ? -11.560 -3.938 30.345 1.00 90.38 180 SER A CA 1
ATOM 1427 C C . SER A 1 180 ? -10.700 -5.196 30.149 1.00 90.38 180 SER A C 1
ATOM 1429 O O . SER A 1 180 ? -10.839 -5.928 29.165 1.00 90.38 180 SER A O 1
ATOM 1431 N N . LYS A 1 181 ? -9.742 -5.435 31.057 1.00 87.94 181 LYS A N 1
ATOM 1432 C CA . LYS A 1 181 ? -8.755 -6.524 30.909 1.00 87.94 181 LYS A CA 1
ATOM 1433 C C . LYS A 1 181 ? -9.395 -7.914 30.869 1.00 87.94 181 LYS A C 1
ATOM 1435 O O . LYS A 1 181 ? -8.871 -8.785 30.193 1.00 87.94 181 LYS A O 1
ATOM 1440 N N . ASP A 1 182 ? -10.507 -8.095 31.571 1.00 91.69 182 ASP A N 1
ATOM 1441 C CA . ASP A 1 182 ? -11.308 -9.321 31.630 1.00 91.69 182 ASP A CA 1
ATOM 1442 C C . ASP A 1 182 ? -12.047 -9.626 30.318 1.00 91.69 182 ASP A C 1
ATOM 1444 O O . ASP A 1 182 ? -12.288 -10.790 30.011 1.00 91.69 182 ASP A O 1
ATOM 1448 N N . LYS A 1 183 ? -12.374 -8.598 29.527 1.00 91.94 183 LYS A N 1
ATOM 1449 C CA . LYS A 1 183 ? -13.077 -8.745 28.242 1.00 91.94 183 LYS A CA 1
ATOM 1450 C C . LYS A 1 183 ? -12.132 -8.787 27.047 1.00 91.94 183 LYS A C 1
ATOM 1452 O O . LYS A 1 183 ? -12.476 -9.323 25.998 1.00 91.94 183 LYS A O 1
ATOM 1457 N N . PHE A 1 184 ? -10.938 -8.220 27.192 1.00 93.69 184 PHE A N 1
ATOM 1458 C CA . PHE A 1 184 ? -9.976 -8.139 26.106 1.00 93.69 184 PHE A CA 1
ATOM 1459 C C . PHE A 1 184 ? -9.239 -9.461 25.887 1.00 93.69 184 PHE A C 1
ATOM 1461 O O . PHE A 1 184 ? -8.543 -9.957 26.771 1.00 93.69 184 PHE A O 1
ATOM 1468 N N . THR A 1 185 ? -9.268 -9.956 24.650 1.00 94.94 185 THR A N 1
ATOM 1469 C CA . THR A 1 185 ? -8.334 -10.984 24.179 1.00 94.94 185 THR A CA 1
ATOM 1470 C C . THR A 1 185 ? -7.724 -10.564 22.846 1.00 94.94 185 THR A C 1
ATOM 1472 O O . THR A 1 185 ? -8.379 -9.927 22.019 1.00 94.94 185 THR A O 1
ATOM 1475 N N . ALA A 1 186 ? -6.464 -10.942 22.609 1.00 94.12 186 ALA A N 1
ATOM 1476 C CA . ALA A 1 186 ? -5.800 -10.664 21.334 1.00 94.12 186 ALA A CA 1
ATOM 1477 C C . ALA A 1 186 ? -6.515 -11.342 20.150 1.00 94.12 186 ALA A C 1
ATOM 1479 O O . ALA A 1 186 ? -6.518 -10.797 19.051 1.00 94.12 186 ALA A O 1
ATOM 1480 N N . SER A 1 187 ? -7.150 -12.497 20.385 1.00 96.12 187 SER A N 1
ATOM 1481 C CA . SER A 1 187 ? -7.929 -13.214 19.371 1.00 96.12 187 SER A CA 1
ATOM 1482 C C . SER A 1 187 ? -9.192 -12.454 18.974 1.00 96.12 187 SER A C 1
ATOM 1484 O O . SER A 1 187 ? -9.422 -12.271 17.782 1.00 96.12 187 SER A O 1
ATOM 1486 N N . LEU A 1 188 ? -9.980 -11.980 19.950 1.00 95.81 188 LEU A N 1
ATOM 1487 C CA . LEU A 1 188 ? -11.183 -11.184 19.684 1.00 95.81 188 LEU A CA 1
ATOM 1488 C C . LEU A 1 188 ? -10.825 -9.912 18.908 1.00 95.81 188 LEU A C 1
ATOM 1490 O O . LEU A 1 188 ? -11.388 -9.653 17.851 1.00 95.81 188 LEU A O 1
ATOM 1494 N N . MET A 1 189 ? -9.803 -9.188 19.374 1.00 97.06 189 MET A N 1
ATOM 1495 C CA . MET A 1 189 ? -9.310 -7.988 18.696 1.00 97.06 189 MET A CA 1
ATOM 1496 C C . MET A 1 189 ? -8.857 -8.271 17.262 1.00 97.06 189 MET A C 1
ATOM 1498 O O . MET A 1 189 ? -9.208 -7.545 16.335 1.00 97.06 189 MET A O 1
ATOM 1502 N N . ALA A 1 190 ? -8.102 -9.351 17.044 1.00 97.50 190 ALA A N 1
ATOM 1503 C CA . ALA A 1 190 ? -7.659 -9.706 15.704 1.00 97.50 190 ALA A CA 1
ATOM 1504 C C . ALA A 1 190 ? -8.836 -10.049 14.776 1.00 97.50 190 ALA A C 1
ATOM 1506 O O . ALA A 1 190 ? -8.777 -9.707 13.593 1.00 97.50 190 ALA A O 1
ATOM 1507 N N . GLN A 1 191 ? -9.878 -10.703 15.299 1.00 97.69 191 GLN A N 1
ATOM 1508 C CA . GLN A 1 191 ? -11.086 -11.054 14.556 1.00 97.69 191 GLN A CA 1
ATOM 1509 C C . GLN A 1 191 ? -11.883 -9.811 14.149 1.00 97.69 191 GLN A C 1
ATOM 1511 O O . GLN A 1 191 ? -12.220 -9.678 12.975 1.00 97.69 191 GLN A O 1
ATOM 1516 N N . GLU A 1 192 ? -12.135 -8.888 15.075 1.00 97.75 192 GLU A N 1
ATOM 1517 C CA . GLU A 1 192 ? -12.915 -7.674 14.802 1.00 97.75 192 GLU A CA 1
ATOM 1518 C C . GLU A 1 192 ? -12.169 -6.715 13.863 1.00 97.75 192 GLU A C 1
ATOM 1520 O O . GLU A 1 192 ? -12.757 -6.210 12.904 1.00 97.75 192 GLU A O 1
ATOM 1525 N N . VAL A 1 193 ? -10.846 -6.562 14.030 1.00 98.19 193 VAL A N 1
ATOM 1526 C CA . VAL A 1 193 ? -10.024 -5.816 13.061 1.00 98.19 193 VAL A CA 1
ATOM 1527 C C . VAL A 1 193 ? -10.082 -6.469 11.684 1.00 98.19 193 VAL A C 1
ATOM 1529 O O . VAL A 1 193 ? -10.275 -5.772 10.695 1.00 98.19 193 VAL A O 1
ATOM 1532 N N . ASN A 1 194 ? -9.937 -7.792 11.582 1.00 97.94 194 ASN A N 1
ATOM 1533 C CA . ASN A 1 194 ? -10.033 -8.463 10.283 1.00 97.94 194 ASN A CA 1
ATOM 1534 C C . ASN A 1 194 ? -11.401 -8.254 9.631 1.00 97.94 194 ASN A C 1
ATOM 1536 O O . ASN A 1 194 ? -11.451 -7.947 8.446 1.00 97.94 194 ASN A O 1
ATOM 1540 N N . TYR A 1 195 ? -12.483 -8.357 10.403 1.00 98.06 195 TYR A N 1
ATOM 1541 C CA . TYR A 1 195 ? -13.836 -8.164 9.896 1.00 98.06 195 TYR A CA 1
ATOM 1542 C C . TYR A 1 195 ? -14.035 -6.761 9.307 1.00 98.06 195 TYR A C 1
ATOM 1544 O O . TYR A 1 195 ? -14.488 -6.628 8.167 1.00 98.06 195 TYR A O 1
ATOM 1552 N N . LEU A 1 196 ? -13.620 -5.714 10.033 1.00 97.94 196 LEU A N 1
ATOM 1553 C CA . LEU A 1 196 ? -13.655 -4.342 9.522 1.00 97.94 196 LEU A CA 1
ATOM 1554 C C . LEU A 1 196 ? -12.845 -4.217 8.221 1.00 97.94 196 LEU A C 1
ATOM 1556 O O . LEU A 1 196 ? -13.323 -3.670 7.225 1.00 97.94 196 LEU A O 1
ATOM 1560 N N . MET A 1 197 ? -11.623 -4.750 8.223 1.00 97.62 197 MET A N 1
ATOM 1561 C CA . MET A 1 197 ? -10.679 -4.606 7.116 1.00 97.62 197 MET A CA 1
ATOM 1562 C C . MET A 1 197 ? -11.070 -5.420 5.879 1.00 97.62 197 MET A C 1
ATOM 1564 O O . MET A 1 197 ? -10.799 -4.989 4.759 1.00 97.62 197 MET A O 1
ATOM 1568 N N . ASP A 1 198 ? -11.754 -6.550 6.042 1.00 97.25 198 ASP A N 1
ATOM 1569 C CA . ASP A 1 198 ? -12.339 -7.298 4.929 1.00 97.25 198 ASP A CA 1
ATOM 1570 C C . ASP A 1 198 ? -13.509 -6.535 4.295 1.00 97.25 198 ASP A C 1
ATOM 1572 O O . ASP A 1 198 ? -13.626 -6.508 3.068 1.00 97.25 198 ASP A O 1
ATOM 1576 N N . GLY A 1 199 ? -14.300 -5.812 5.096 1.00 96.75 199 GLY A N 1
ATOM 1577 C CA . GLY A 1 199 ? -15.301 -4.872 4.586 1.00 96.75 199 GLY A CA 1
ATOM 1578 C C . GLY A 1 199 ? -14.684 -3.737 3.758 1.00 96.75 199 GLY A C 1
ATOM 1579 O O . GLY A 1 199 ? -15.147 -3.457 2.651 1.00 96.75 199 GLY A O 1
ATOM 1580 N N . VAL A 1 200 ? -13.605 -3.119 4.256 1.00 96.75 200 VAL A N 1
ATOM 1581 C CA . VAL A 1 200 ? -12.842 -2.083 3.527 1.00 96.75 200 VAL A CA 1
ATOM 1582 C C . VAL A 1 200 ? -12.286 -2.643 2.213 1.00 96.75 200 VAL A C 1
ATOM 1584 O O . VAL A 1 200 ? -12.454 -2.046 1.151 1.00 96.75 200 VAL A O 1
ATOM 1587 N N . LYS A 1 201 ? -11.673 -3.831 2.264 1.00 95.62 201 LYS A N 1
ATOM 1588 C CA . LYS A 1 201 ? -11.115 -4.527 1.096 1.00 95.62 201 LYS A CA 1
ATOM 1589 C C . LYS A 1 201 ? -12.169 -4.747 0.015 1.00 95.62 201 LYS A C 1
ATOM 1591 O O . LYS A 1 201 ? -11.916 -4.416 -1.141 1.00 95.62 201 LYS A O 1
ATOM 1596 N N . ALA A 1 202 ? -13.337 -5.268 0.388 1.00 95.94 202 ALA A N 1
ATOM 1597 C CA . ALA A 1 202 ? -14.430 -5.516 -0.544 1.00 95.94 202 ALA A CA 1
ATOM 1598 C C . ALA A 1 202 ? -14.915 -4.216 -1.204 1.00 95.94 202 ALA A C 1
ATOM 1600 O O . ALA A 1 202 ? -15.011 -4.154 -2.428 1.00 95.94 202 ALA A O 1
ATOM 1601 N N . ARG A 1 203 ? -15.132 -3.147 -0.422 1.00 96.12 203 ARG A N 1
ATOM 1602 C CA . ARG A 1 203 ? -15.528 -1.835 -0.965 1.00 96.12 203 ARG A CA 1
ATOM 1603 C C . ARG A 1 203 ? -14.508 -1.291 -1.959 1.00 96.12 203 ARG A C 1
ATOM 1605 O O . ARG A 1 203 ? -14.874 -0.855 -3.046 1.00 96.12 203 ARG A O 1
ATOM 1612 N N . TYR A 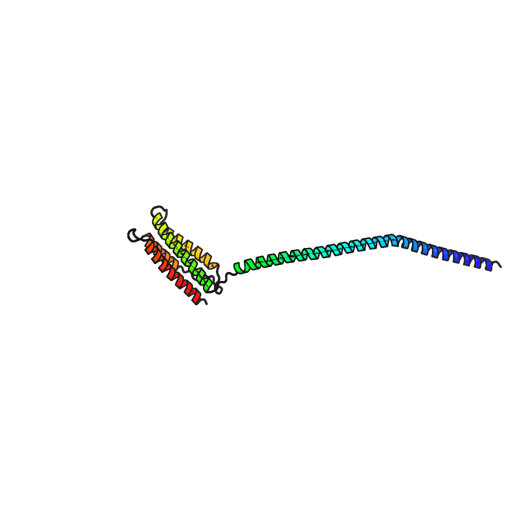1 204 ? -13.226 -1.341 -1.616 1.00 95.50 204 TYR A N 1
ATOM 1613 C CA . TYR A 1 204 ? -12.166 -0.840 -2.489 1.00 95.50 204 TYR A CA 1
ATOM 1614 C C . TYR A 1 204 ? -12.043 -1.647 -3.786 1.00 95.50 204 TYR A C 1
ATOM 1616 O O . TYR A 1 204 ? -11.816 -1.075 -4.849 1.00 95.50 204 TYR A O 1
ATOM 1624 N N . GLN A 1 205 ? -12.218 -2.968 -3.719 1.00 94.31 205 GLN A N 1
ATOM 1625 C CA . GLN A 1 205 ? -12.225 -3.821 -4.907 1.00 94.31 205 GLN A CA 1
ATOM 1626 C C . GLN A 1 205 ? -13.448 -3.562 -5.794 1.00 94.31 205 GLN A C 1
ATOM 1628 O O . GLN A 1 205 ? -13.295 -3.529 -7.012 1.00 94.31 205 GLN A O 1
ATOM 1633 N N . ASN A 1 206 ? -14.616 -3.293 -5.206 1.00 94.69 206 ASN A N 1
ATOM 1634 C CA . ASN A 1 206 ? -15.811 -2.905 -5.960 1.00 94.69 206 ASN A CA 1
ATOM 1635 C C . ASN A 1 206 ? -15.614 -1.568 -6.684 1.00 94.69 206 ASN A C 1
ATOM 1637 O O . ASN A 1 206 ? -15.955 -1.456 -7.852 1.00 94.69 206 ASN A O 1
ATOM 1641 N N . LYS A 1 207 ? -14.960 -0.584 -6.055 1.00 93.75 207 LYS A N 1
ATOM 1642 C CA . LYS A 1 207 ? -14.615 0.684 -6.722 1.00 93.75 207 LYS A CA 1
ATOM 1643 C C . LYS A 1 207 ? -13.684 0.514 -7.924 1.00 93.75 207 LYS A C 1
ATOM 1645 O O . LYS A 1 207 ? -13.764 1.289 -8.871 1.00 93.75 207 LYS A O 1
ATOM 1650 N N . ILE A 1 208 ? -12.770 -0.461 -7.880 1.00 92.69 208 ILE A N 1
ATOM 1651 C CA . ILE A 1 208 ? -11.970 -0.835 -9.058 1.00 92.69 208 ILE A CA 1
ATOM 1652 C C . ILE A 1 208 ? -12.878 -1.406 -10.148 1.00 92.69 208 ILE A C 1
ATOM 1654 O O . ILE A 1 208 ? -12.696 -1.082 -11.317 1.00 92.69 208 ILE A O 1
ATOM 1658 N N . ASP A 1 209 ? -13.825 -2.258 -9.761 1.00 91.50 209 ASP A N 1
ATOM 1659 C CA . ASP A 1 209 ? -14.744 -2.923 -10.684 1.00 91.50 209 ASP A CA 1
ATOM 1660 C C . ASP A 1 209 ? -15.733 -1.961 -11.339 1.00 91.50 209 ASP A C 1
ATOM 1662 O O . ASP A 1 209 ? -16.105 -2.178 -12.480 1.00 91.50 209 ASP A O 1
ATOM 1666 N N . GLU A 1 210 ? -16.121 -0.890 -10.654 1.00 89.62 210 GLU A N 1
ATOM 1667 C CA . GLU A 1 210 ? -16.976 0.172 -11.197 1.00 89.62 210 GLU A CA 1
ATOM 1668 C C . GLU A 1 210 ? -16.238 1.111 -12.165 1.00 89.62 210 GLU A C 1
ATOM 1670 O O . GLU A 1 210 ? -16.874 1.835 -12.931 1.00 89.62 210 GLU A O 1
ATOM 1675 N N . LEU A 1 211 ? -14.901 1.143 -12.118 1.00 84.75 211 LEU A N 1
ATOM 1676 C CA . LEU A 1 211 ? -14.082 2.031 -12.949 1.00 84.75 211 LEU A CA 1
ATOM 1677 C C . LEU A 1 211 ? -13.775 1.443 -14.342 1.00 84.75 211 LEU A C 1
ATOM 1679 O O . LEU A 1 211 ? -13.351 2.189 -15.227 1.00 84.75 211 LEU A O 1
ATOM 1683 N N . LEU A 1 212 ? -13.946 0.130 -14.522 1.00 72.88 212 LEU A N 1
ATOM 1684 C CA . LEU A 1 212 ? -13.583 -0.645 -15.716 1.00 72.88 212 LEU A CA 1
ATOM 1685 C C . LEU A 1 212 ? -14.811 -1.270 -16.378 1.00 72.88 212 LEU A C 1
ATOM 1687 O O . LEU A 1 212 ? -14.876 -1.201 -17.624 1.00 72.88 212 LEU A O 1
#

Radius of gyration: 50.02 Å; chains: 1; bounding box: 101×52×136 Å